Protein AF-A0A813IH37-F1 (afdb_monomer)

Structure (mmCIF, N/CA/C/O backbone):
data_AF-A0A813IH37-F1
#
_entry.id   AF-A0A813IH37-F1
#
loop_
_atom_site.group_PDB
_atom_site.id
_atom_site.type_symbol
_atom_site.label_atom_id
_atom_site.label_alt_id
_atom_site.label_comp_id
_atom_site.label_asym_id
_atom_site.label_entity_id
_atom_site.label_seq_id
_atom_site.pdbx_PDB_ins_code
_atom_site.Cartn_x
_atom_site.Cartn_y
_atom_site.Cartn_z
_atom_site.occupancy
_atom_site.B_iso_or_equiv
_atom_site.auth_seq_id
_atom_site.auth_comp_id
_atom_site.auth_asym_id
_atom_site.auth_atom_id
_atom_site.pdbx_PDB_model_num
ATOM 1 N N . ALA A 1 1 ? 16.514 10.015 -27.293 1.00 58.16 1 ALA A N 1
ATOM 2 C CA . ALA A 1 1 ? 16.397 11.088 -26.278 1.00 58.16 1 ALA A CA 1
ATOM 3 C C . ALA A 1 1 ? 15.016 11.280 -25.598 1.00 58.16 1 ALA A C 1
ATOM 5 O O . ALA A 1 1 ? 14.935 12.176 -24.765 1.00 58.16 1 ALA A O 1
ATOM 6 N N . PRO A 1 2 ? 13.935 10.498 -25.836 1.00 64.62 2 PRO A N 1
ATOM 7 C CA . PRO A 1 2 ? 12.724 10.608 -25.005 1.00 64.62 2 PRO A CA 1
ATOM 8 C C . PRO A 1 2 ? 12.870 9.936 -23.622 1.00 64.62 2 PRO A C 1
ATOM 10 O O . PRO A 1 2 ? 12.251 10.378 -22.658 1.00 64.62 2 PRO A O 1
ATOM 13 N N . ALA A 1 3 ? 13.730 8.918 -23.490 1.00 65.25 3 ALA A N 1
ATOM 14 C CA . ALA A 1 3 ? 13.964 8.210 -22.226 1.00 65.25 3 ALA A CA 1
ATOM 15 C C . ALA A 1 3 ? 14.687 9.073 -21.172 1.00 65.25 3 ALA A C 1
ATOM 17 O O . ALA A 1 3 ? 14.362 9.029 -19.984 1.00 65.25 3 ALA A O 1
ATOM 18 N N . THR A 1 4 ? 15.631 9.911 -21.607 1.00 72.62 4 THR A N 1
ATOM 19 C CA . THR A 1 4 ? 16.362 10.845 -20.737 1.00 72.62 4 THR A CA 1
ATOM 20 C C . THR A 1 4 ? 15.421 11.881 -20.124 1.00 72.62 4 THR A C 1
ATOM 22 O O . THR A 1 4 ? 15.438 12.090 -18.917 1.00 72.62 4 THR A O 1
ATOM 25 N N . PHE A 1 5 ? 14.513 12.437 -20.929 1.00 74.50 5 PHE A N 1
ATOM 26 C CA . PHE A 1 5 ? 13.505 13.393 -20.470 1.00 74.50 5 PHE A CA 1
ATOM 27 C C . PHE A 1 5 ? 12.556 12.797 -19.415 1.00 74.50 5 PHE A C 1
ATOM 29 O O . PHE A 1 5 ? 12.272 13.435 -18.403 1.00 74.50 5 PHE A O 1
ATOM 36 N N . MET A 1 6 ? 12.112 11.547 -19.603 1.00 71.06 6 MET A N 1
ATOM 37 C CA . MET A 1 6 ? 11.301 10.841 -18.600 1.00 71.06 6 MET A CA 1
ATOM 38 C C . MET A 1 6 ? 12.065 10.623 -17.290 1.00 71.06 6 MET A C 1
ATOM 40 O O . MET A 1 6 ? 11.506 10.805 -16.209 1.00 71.06 6 MET A O 1
ATOM 44 N N . SER A 1 7 ? 13.352 10.285 -17.386 1.00 74.00 7 SER A N 1
ATOM 45 C CA . SER A 1 7 ? 14.228 10.101 -16.224 1.00 74.00 7 SER A CA 1
ATOM 46 C C . SER A 1 7 ? 14.404 11.404 -15.437 1.00 74.00 7 SER A C 1
ATOM 48 O O . SER A 1 7 ? 14.333 11.403 -14.210 1.00 74.00 7 SER A O 1
ATOM 50 N N . GLU A 1 8 ? 14.585 12.525 -16.136 1.00 80.69 8 GLU A N 1
ATOM 51 C CA . GLU A 1 8 ? 14.753 13.852 -15.535 1.00 80.69 8 GLU A CA 1
ATOM 52 C C . GLU A 1 8 ? 13.477 14.356 -14.853 1.00 80.69 8 GLU A C 1
ATOM 54 O O . GLU A 1 8 ? 13.544 14.831 -13.719 1.00 80.69 8 GLU A O 1
ATOM 59 N N . ILE A 1 9 ? 12.306 14.195 -15.484 1.00 82.19 9 ILE A N 1
ATOM 60 C CA . ILE A 1 9 ? 11.012 14.506 -14.849 1.00 82.19 9 ILE A CA 1
ATOM 61 C C . ILE A 1 9 ? 10.845 13.695 -13.567 1.00 82.19 9 ILE A C 1
ATOM 63 O O . ILE A 1 9 ? 10.407 14.223 -12.545 1.00 82.19 9 ILE A O 1
ATOM 67 N N . PHE A 1 10 ? 11.205 12.416 -13.611 1.00 76.00 10 PHE A N 1
ATOM 68 C CA . PHE A 1 10 ? 11.070 11.533 -12.469 1.00 76.00 10 PHE A CA 1
ATOM 69 C C . PHE A 1 10 ? 11.968 11.962 -11.301 1.00 76.00 10 PHE A C 1
ATOM 71 O O . PHE A 1 10 ? 11.495 12.099 -10.172 1.00 76.00 10 PHE A O 1
ATOM 78 N N . LEU A 1 11 ? 13.242 12.248 -11.585 1.00 80.31 11 LEU A N 1
ATOM 79 C CA . LEU A 1 11 ? 14.191 12.814 -10.624 1.00 80.31 11 LEU A CA 1
ATOM 80 C C . LEU A 1 11 ? 13.692 14.136 -10.038 1.00 80.31 11 LEU A C 1
ATOM 82 O O . LEU A 1 11 ? 13.828 14.356 -8.837 1.00 80.31 11 LEU A O 1
ATOM 86 N N . LEU A 1 12 ? 13.076 14.992 -10.853 1.00 82.19 12 LEU A N 1
ATOM 87 C CA . LEU A 1 12 ? 12.530 16.268 -10.403 1.00 82.19 12 LEU A CA 1
ATOM 88 C C . LEU A 1 12 ? 11.316 16.079 -9.482 1.00 82.19 12 LEU A C 1
ATOM 90 O O . LEU A 1 12 ? 11.249 16.706 -8.427 1.00 82.19 12 LEU A O 1
ATOM 94 N N . ILE A 1 13 ? 10.389 15.180 -9.826 1.00 80.56 13 ILE A N 1
ATOM 95 C CA . ILE A 1 13 ? 9.223 14.862 -8.986 1.00 80.56 13 ILE A CA 1
ATOM 96 C C . ILE A 1 13 ? 9.667 14.242 -7.656 1.00 80.56 13 ILE A C 1
ATOM 98 O O . ILE A 1 13 ? 9.219 14.688 -6.600 1.00 80.56 13 ILE A O 1
ATOM 102 N N . PHE A 1 14 ? 10.565 13.254 -7.680 1.00 76.12 14 PHE A N 1
ATOM 103 C CA . PHE A 1 14 ? 11.059 12.614 -6.456 1.00 76.12 14 PHE A CA 1
ATOM 104 C C . PHE A 1 14 ? 11.929 13.553 -5.624 1.00 76.12 14 PHE A C 1
ATOM 106 O O . PHE A 1 14 ? 11.802 13.565 -4.405 1.00 76.12 14 PHE A O 1
ATOM 113 N N . GLY A 1 15 ? 12.735 14.403 -6.260 1.00 77.25 15 GLY A N 1
ATOM 114 C CA . GLY A 1 15 ? 13.468 15.469 -5.582 1.00 77.25 15 GLY A CA 1
ATOM 115 C C . GLY A 1 15 ? 12.532 16.447 -4.870 1.00 77.25 15 GLY A C 1
ATOM 116 O O . GLY A 1 15 ? 12.756 16.767 -3.705 1.00 77.25 15 GLY A O 1
ATOM 117 N N . MET A 1 16 ? 11.434 16.860 -5.516 1.00 78.00 16 MET A N 1
ATOM 118 C CA . MET A 1 16 ? 10.418 17.698 -4.870 1.00 78.00 16 MET A CA 1
ATOM 119 C C . MET A 1 16 ? 9.706 16.980 -3.719 1.00 78.00 16 MET A C 1
ATOM 121 O O . MET A 1 16 ? 9.483 17.593 -2.677 1.00 78.00 16 MET A O 1
ATOM 125 N N . LEU A 1 17 ? 9.380 15.693 -3.865 1.00 76.25 17 LEU A N 1
ATOM 126 C CA . LEU A 1 17 ? 8.788 14.903 -2.780 1.00 76.25 17 LEU A CA 1
ATOM 127 C 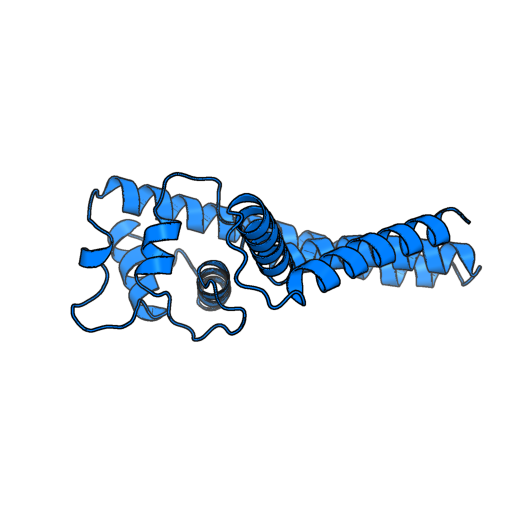C . LEU A 1 17 ? 9.727 14.806 -1.570 1.00 76.25 17 LEU A C 1
ATOM 129 O O . LEU A 1 17 ? 9.270 15.009 -0.448 1.00 76.25 17 LEU A O 1
ATOM 133 N N . MET A 1 18 ? 11.023 14.560 -1.788 1.00 76.56 18 MET A N 1
ATOM 134 C CA . MET A 1 18 ? 12.023 14.508 -0.713 1.00 76.56 18 MET A CA 1
ATOM 135 C C . MET A 1 18 ? 12.149 15.858 -0.003 1.00 76.56 18 MET A C 1
ATOM 137 O O . MET A 1 18 ? 12.149 15.896 1.219 1.00 76.56 18 MET A O 1
ATOM 141 N N . ILE A 1 19 ? 12.132 16.973 -0.744 1.00 77.38 19 ILE A N 1
ATOM 142 C CA . ILE A 1 19 ? 12.105 18.317 -0.148 1.00 77.38 19 ILE A CA 1
ATOM 143 C C . ILE A 1 19 ? 10.877 18.491 0.760 1.00 77.38 19 ILE A C 1
ATOM 145 O O . ILE A 1 19 ? 11.016 18.955 1.888 1.00 77.38 19 ILE A O 1
ATOM 149 N N . VAL A 1 20 ? 9.680 18.107 0.299 1.00 74.56 20 VAL A N 1
ATOM 150 C CA . VAL A 1 20 ? 8.437 18.228 1.088 1.00 74.56 20 VAL A CA 1
ATOM 151 C C . VAL A 1 20 ? 8.480 17.379 2.362 1.00 74.56 20 VAL A C 1
ATOM 153 O O . VAL A 1 20 ? 7.953 17.807 3.388 1.00 74.56 20 VAL A O 1
ATOM 156 N N . LEU A 1 21 ? 9.099 16.199 2.312 1.00 68.88 21 LEU A N 1
ATOM 157 C CA . LEU A 1 21 ? 9.274 15.339 3.482 1.00 68.88 21 LEU A CA 1
ATOM 158 C C . LEU A 1 21 ? 10.317 15.861 4.468 1.00 68.88 21 LEU A C 1
ATOM 160 O O . LEU A 1 21 ? 10.099 15.778 5.674 1.00 68.88 21 LEU A O 1
ATOM 164 N N . ASP A 1 22 ? 11.433 16.372 3.954 1.00 70.31 22 ASP A N 1
ATOM 165 C CA . ASP A 1 22 ? 12.563 16.816 4.766 1.00 70.31 22 ASP A CA 1
ATOM 166 C C . ASP A 1 22 ? 12.307 18.172 5.434 1.00 70.31 22 ASP A C 1
ATOM 168 O O . ASP A 1 22 ? 13.064 18.548 6.327 1.00 70.31 22 ASP A O 1
ATOM 172 N N . PHE A 1 23 ? 11.248 18.906 5.058 1.00 66.38 23 PHE A N 1
ATOM 173 C CA . PHE A 1 23 ? 10.855 20.157 5.714 1.00 66.38 23 PHE A CA 1
ATOM 174 C C . PHE A 1 23 ? 10.423 19.912 7.176 1.00 66.38 23 PHE A C 1
ATOM 176 O O . PHE A 1 23 ? 9.295 19.473 7.434 1.00 66.38 23 PHE A O 1
ATOM 183 N N . PRO A 1 24 ? 11.257 20.265 8.175 1.00 54.03 24 PRO A N 1
ATOM 184 C CA . PRO A 1 24 ? 10.974 19.999 9.572 1.00 54.03 24 PRO A CA 1
ATOM 185 C C . PRO A 1 24 ? 10.347 21.254 10.175 1.00 54.03 24 PRO A C 1
ATOM 187 O O . PRO A 1 24 ? 11.013 21.994 10.895 1.00 54.03 24 PRO A O 1
ATOM 190 N N . ILE A 1 25 ? 9.099 21.585 9.822 1.00 52.50 25 ILE A N 1
ATOM 191 C CA . ILE A 1 25 ? 8.490 22.817 10.341 1.00 52.50 25 ILE A CA 1
ATOM 192 C C . ILE A 1 25 ? 7.033 22.598 10.777 1.00 52.50 25 ILE A C 1
ATOM 194 O O . ILE A 1 25 ? 6.176 22.293 9.942 1.00 52.50 25 ILE A O 1
ATOM 198 N N . PRO A 1 26 ? 6.707 22.789 12.073 1.00 54.91 26 PRO A N 1
ATOM 199 C CA . PRO A 1 26 ? 5.332 22.963 12.521 1.00 54.91 26 PRO A CA 1
ATOM 200 C C . PRO A 1 26 ? 4.828 24.309 11.990 1.00 54.91 26 PRO A C 1
ATOM 202 O O . PRO A 1 26 ? 5.019 25.364 12.593 1.00 54.91 26 PRO A O 1
ATOM 205 N N . HIS A 1 27 ? 4.252 24.288 10.792 1.00 52.91 27 HIS A N 1
ATOM 206 C CA . HIS A 1 27 ? 3.713 25.483 10.165 1.00 52.91 27 HIS A CA 1
ATOM 207 C C . HIS A 1 27 ? 2.295 25.777 10.679 1.00 52.91 27 HIS A C 1
ATOM 209 O O . HIS A 1 27 ? 1.458 24.876 10.696 1.00 52.91 27 HIS A O 1
ATOM 215 N N . PRO A 1 28 ? 1.970 27.040 11.011 1.00 60.94 28 PRO A N 1
ATOM 216 C CA . PRO A 1 28 ? 0.611 27.441 11.385 1.00 60.94 28 PRO A CA 1
ATOM 217 C C . PRO A 1 28 ? -0.389 27.373 10.213 1.00 60.94 28 PRO A C 1
ATOM 219 O O . PRO A 1 28 ? -1.597 27.430 10.425 1.00 60.94 28 PRO A O 1
ATOM 222 N N . ASN A 1 29 ? 0.091 27.231 8.970 1.00 65.94 29 ASN A N 1
ATOM 223 C CA . ASN A 1 29 ? -0.755 27.123 7.784 1.00 65.94 29 ASN A CA 1
ATOM 224 C C . ASN A 1 29 ? -1.265 25.690 7.581 1.00 65.94 29 ASN A C 1
ATOM 226 O O . ASN A 1 29 ? -0.531 24.818 7.112 1.00 65.94 29 ASN A O 1
ATOM 230 N N . MET A 1 30 ? -2.560 25.484 7.843 1.00 64.81 30 MET A N 1
ATOM 231 C CA . MET A 1 30 ? -3.253 24.197 7.674 1.00 64.81 30 MET A CA 1
ATOM 232 C C . MET A 1 30 ? -3.112 23.606 6.260 1.00 64.81 30 MET A C 1
ATOM 234 O O . MET A 1 30 ? -3.087 22.389 6.100 1.00 64.81 30 MET A O 1
ATOM 238 N N . THR A 1 31 ? -2.960 24.444 5.230 1.00 67.88 31 THR A N 1
ATOM 239 C CA . THR A 1 31 ? -2.796 24.002 3.836 1.00 67.88 31 THR A CA 1
ATOM 240 C C . THR A 1 31 ? -1.465 23.288 3.592 1.00 67.88 31 THR A C 1
ATOM 242 O O . THR A 1 31 ? -1.428 22.297 2.869 1.00 67.88 31 THR A O 1
ATOM 245 N N . LEU A 1 32 ? -0.371 23.749 4.212 1.00 67.38 32 LEU A N 1
ATOM 246 C CA . LEU A 1 32 ? 0.945 23.108 4.084 1.00 67.38 32 LEU A CA 1
ATOM 247 C C . LEU A 1 32 ? 0.988 21.769 4.823 1.00 67.38 32 LEU A C 1
ATOM 249 O O . LEU A 1 32 ? 1.556 20.805 4.315 1.00 67.38 32 LEU A O 1
ATOM 253 N N . VAL A 1 33 ? 0.333 21.700 5.985 1.00 68.25 33 VAL A N 1
ATOM 254 C CA . VAL A 1 33 ? 0.164 20.450 6.738 1.00 68.25 33 VAL A CA 1
ATOM 255 C C . VAL A 1 33 ? -0.630 19.440 5.912 1.00 68.25 33 VAL A C 1
ATOM 257 O O . VAL A 1 33 ? -0.190 18.306 5.758 1.00 68.25 33 VAL A O 1
ATOM 260 N N . ALA A 1 34 ? -1.729 19.869 5.282 1.00 69.56 34 ALA A N 1
ATOM 261 C CA . ALA A 1 34 ? -2.514 19.005 4.409 1.00 69.56 34 ALA A CA 1
ATOM 262 C C . ALA A 1 34 ? -1.685 18.459 3.235 1.00 69.56 34 ALA A C 1
ATOM 264 O O . ALA A 1 34 ? -1.722 17.258 2.984 1.00 69.56 34 ALA A O 1
ATOM 265 N N . VAL A 1 35 ? -0.908 19.296 2.537 1.00 72.81 35 VAL A N 1
ATOM 266 C CA . VAL A 1 35 ? -0.053 18.845 1.420 1.00 72.81 35 VAL A CA 1
ATOM 267 C C . VAL A 1 35 ? 0.999 17.841 1.893 1.00 72.81 35 VAL A C 1
ATOM 269 O O . VAL A 1 35 ? 1.143 16.782 1.284 1.00 72.81 35 VAL A O 1
ATOM 272 N N . ARG A 1 36 ? 1.682 18.121 3.009 1.00 71.75 36 ARG A N 1
ATOM 273 C CA . ARG A 1 36 ? 2.658 17.199 3.603 1.00 71.75 36 ARG A CA 1
ATOM 274 C C . ARG A 1 36 ? 2.018 15.858 3.954 1.00 71.75 36 ARG A C 1
ATOM 276 O O . ARG A 1 36 ? 2.578 14.817 3.629 1.00 71.75 36 ARG A O 1
ATOM 283 N N . ASP A 1 37 ? 0.837 15.869 4.565 1.00 69.88 37 ASP A N 1
ATOM 284 C CA . ASP A 1 37 ? 0.134 14.644 4.948 1.00 69.88 37 ASP A CA 1
ATOM 285 C C . ASP A 1 37 ? -0.312 13.837 3.716 1.00 69.88 37 ASP A C 1
ATOM 287 O O . ASP A 1 37 ? -0.275 12.607 3.739 1.00 69.88 37 ASP A O 1
ATOM 291 N N . HIS A 1 38 ? -0.674 14.497 2.609 1.00 74.12 38 HIS A N 1
ATOM 292 C CA . HIS A 1 38 ? -0.946 13.814 1.339 1.00 74.12 38 HIS A CA 1
ATOM 293 C C . HIS A 1 38 ? 0.324 13.193 0.749 1.00 74.12 38 HIS A C 1
ATOM 295 O O . HIS A 1 38 ? 0.283 12.041 0.322 1.00 74.12 38 HIS A O 1
ATOM 301 N N . CYS A 1 39 ? 1.455 13.905 0.768 1.00 70.38 39 CYS A N 1
ATOM 302 C CA . CYS A 1 39 ? 2.746 13.362 0.340 1.00 70.38 39 CYS A CA 1
ATOM 303 C C . CYS A 1 39 ? 3.174 12.174 1.209 1.00 70.38 39 CYS A C 1
ATOM 305 O O . CYS A 1 39 ? 3.595 11.151 0.676 1.00 70.38 39 CYS A O 1
ATOM 307 N N . TYR A 1 40 ? 3.004 12.265 2.528 1.00 72.62 40 TYR A N 1
ATOM 308 C CA . TYR A 1 40 ? 3.320 11.186 3.459 1.00 72.62 40 TYR A CA 1
ATOM 309 C C . TYR A 1 40 ? 2.447 9.950 3.212 1.00 72.62 40 TYR A C 1
ATOM 311 O O . TYR A 1 40 ? 2.966 8.844 3.098 1.00 72.62 40 TYR A O 1
ATOM 319 N N . LYS A 1 41 ? 1.132 10.132 3.021 1.00 69.50 41 LYS A N 1
ATOM 320 C CA . LYS A 1 41 ? 0.208 9.048 2.642 1.00 69.50 41 LYS A CA 1
ATOM 321 C C . LYS A 1 41 ? 0.553 8.443 1.283 1.00 69.50 41 LYS A C 1
ATOM 323 O O . LYS A 1 41 ? 0.502 7.226 1.132 1.00 69.50 41 LYS A O 1
ATOM 328 N N . PHE A 1 42 ? 0.924 9.270 0.307 1.00 71.44 42 PHE A N 1
ATOM 329 C CA . PHE A 1 42 ? 1.368 8.811 -1.006 1.00 71.44 42 PHE A CA 1
ATOM 330 C C . PHE A 1 42 ? 2.654 7.983 -0.909 1.00 71.44 42 PHE A C 1
ATOM 332 O O . PHE A 1 42 ? 2.763 6.940 -1.543 1.00 71.44 42 PHE A O 1
ATOM 339 N N . LEU A 1 43 ? 3.608 8.391 -0.077 1.00 67.38 43 LEU A N 1
ATOM 340 C CA . LEU A 1 43 ? 4.861 7.664 0.112 1.00 67.38 43 LEU A CA 1
ATOM 341 C C . LEU A 1 43 ? 4.691 6.384 0.925 1.00 67.38 43 LEU A C 1
ATOM 343 O O . LEU A 1 43 ? 5.268 5.366 0.558 1.00 67.38 43 LEU A O 1
ATOM 347 N N . LEU A 1 44 ? 3.849 6.397 1.957 1.00 69.06 44 LEU A N 1
ATOM 348 C CA . LEU A 1 44 ? 3.396 5.178 2.633 1.00 69.06 44 LEU A CA 1
ATOM 349 C C . LEU A 1 44 ? 2.741 4.216 1.640 1.00 69.06 44 LEU A C 1
ATOM 351 O O . LEU A 1 44 ? 2.998 3.019 1.663 1.00 69.06 44 LEU A O 1
ATOM 355 N N . PHE A 1 45 ? 1.925 4.731 0.724 1.00 70.38 45 PHE A N 1
ATOM 356 C CA . PHE A 1 45 ? 1.348 3.920 -0.338 1.00 70.38 45 PHE A CA 1
ATOM 357 C C . PHE A 1 45 ? 2.407 3.377 -1.314 1.00 70.38 45 PHE A C 1
ATOM 359 O O . PHE A 1 45 ? 2.336 2.212 -1.694 1.00 70.38 45 PHE A O 1
ATOM 366 N N . MET A 1 46 ? 3.424 4.166 -1.667 1.00 64.31 46 MET A N 1
ATOM 367 C CA . MET A 1 46 ? 4.547 3.718 -2.502 1.00 64.31 46 MET A CA 1
ATOM 368 C C . MET A 1 46 ? 5.394 2.623 -1.833 1.00 64.31 46 MET A C 1
ATOM 370 O O . MET A 1 46 ? 5.922 1.757 -2.529 1.00 64.31 46 MET A O 1
ATOM 374 N N . THR A 1 47 ? 5.536 2.634 -0.504 1.00 62.94 47 THR A N 1
ATOM 375 C CA . THR A 1 47 ? 6.316 1.624 0.237 1.00 62.94 47 THR A CA 1
ATOM 376 C C . THR A 1 47 ? 5.529 0.345 0.545 1.00 62.94 47 THR A C 1
ATOM 378 O O . THR A 1 47 ? 6.145 -0.702 0.801 1.00 62.94 47 THR A O 1
ATOM 381 N N . ARG A 1 48 ? 4.194 0.414 0.471 1.00 74.12 48 ARG A N 1
ATOM 382 C CA . ARG A 1 48 ? 3.249 -0.710 0.581 1.00 74.12 48 ARG A CA 1
ATOM 383 C C . ARG A 1 48 ? 3.319 -1.664 -0.614 1.00 74.12 48 ARG A C 1
ATOM 385 O O . ARG A 1 48 ? 3.971 -1.389 -1.623 1.00 74.12 48 ARG A O 1
ATOM 392 N N . PHE A 1 49 ? 2.700 -2.834 -0.477 1.00 73.19 49 PHE A N 1
ATOM 393 C CA . PHE A 1 49 ? 2.904 -3.970 -1.375 1.00 73.19 49 PHE A CA 1
ATOM 394 C C . PHE A 1 49 ? 2.475 -3.646 -2.815 1.00 73.19 49 PHE A C 1
ATOM 396 O O . PHE A 1 49 ? 3.257 -3.849 -3.748 1.00 73.19 49 PHE A O 1
ATOM 403 N N . MET A 1 50 ? 1.308 -3.021 -3.004 1.00 76.69 50 MET A N 1
ATOM 404 C CA . MET A 1 50 ? 0.871 -2.554 -4.326 1.00 76.69 50 MET A CA 1
ATOM 405 C C . MET A 1 50 ? 1.740 -1.415 -4.891 1.00 76.69 50 MET A C 1
ATOM 407 O O . MET A 1 50 ? 1.975 -1.357 -6.100 1.00 76.69 50 MET A O 1
ATOM 411 N N . GLY A 1 51 ? 2.289 -0.554 -4.025 1.00 75.88 51 GLY A N 1
ATOM 412 C CA . GLY A 1 51 ? 3.264 0.480 -4.391 1.00 75.88 51 GLY A CA 1
ATOM 413 C C . GLY A 1 51 ? 4.533 -0.101 -5.012 1.00 75.88 51 GLY A C 1
ATOM 414 O O . GLY A 1 51 ? 4.953 0.320 -6.092 1.00 75.88 51 GLY A O 1
ATOM 415 N N . ARG A 1 52 ? 5.082 -1.155 -4.396 1.00 80.44 52 ARG A N 1
ATOM 416 C CA . ARG A 1 52 ? 6.229 -1.908 -4.934 1.00 80.44 52 ARG A CA 1
ATOM 417 C C . ARG A 1 52 ? 5.916 -2.538 -6.292 1.00 80.44 52 ARG A C 1
ATOM 419 O O . ARG A 1 52 ? 6.761 -2.500 -7.181 1.00 80.44 52 ARG A O 1
ATOM 426 N N . GLY A 1 53 ? 4.701 -3.059 -6.476 1.00 82.06 53 GLY A N 1
ATOM 427 C CA . GLY A 1 53 ? 4.238 -3.594 -7.761 1.00 82.06 53 GLY A CA 1
ATOM 428 C C . GLY A 1 53 ? 4.266 -2.553 -8.884 1.00 82.06 53 GLY A C 1
ATOM 429 O O . GLY A 1 53 ? 4.852 -2.798 -9.941 1.00 82.06 53 GLY A O 1
ATOM 430 N N . MET A 1 54 ? 3.715 -1.357 -8.639 1.00 83.94 54 MET A N 1
ATOM 431 C CA . MET A 1 54 ? 3.806 -0.243 -9.598 1.00 83.94 54 MET A CA 1
ATOM 432 C C . MET A 1 54 ? 5.253 0.175 -9.849 1.00 83.94 54 MET A C 1
ATOM 434 O O . MET A 1 54 ? 5.616 0.494 -10.981 1.00 83.94 54 MET A O 1
ATOM 438 N N . TRP A 1 55 ? 6.089 0.129 -8.811 1.00 84.81 55 TRP A N 1
ATOM 439 C CA . TRP A 1 55 ? 7.502 0.458 -8.918 1.00 84.81 55 TRP A CA 1
ATOM 440 C C . TRP A 1 55 ? 8.260 -0.502 -9.837 1.00 84.81 55 TRP A C 1
ATOM 442 O O . TRP A 1 55 ? 9.051 -0.058 -10.667 1.00 84.81 55 TRP A O 1
ATOM 452 N N . TYR A 1 56 ? 7.966 -1.803 -9.774 1.00 86.38 56 TYR A N 1
ATOM 453 C CA . TYR A 1 56 ? 8.543 -2.781 -10.696 1.00 86.38 56 TYR A CA 1
ATOM 454 C C . TYR A 1 56 ? 8.094 -2.572 -12.141 1.00 86.38 56 TYR A C 1
ATOM 456 O O . TYR A 1 56 ? 8.926 -2.670 -13.042 1.00 86.38 56 TYR A O 1
ATOM 464 N N . LEU A 1 57 ? 6.824 -2.227 -12.379 1.00 86.69 57 LEU A N 1
ATOM 465 C CA . LEU A 1 57 ? 6.350 -1.911 -13.731 1.00 86.69 57 LEU A CA 1
ATOM 466 C C . LEU A 1 57 ? 7.028 -0.660 -14.291 1.00 86.69 57 LEU A C 1
ATOM 468 O O . LEU A 1 57 ? 7.472 -0.654 -15.438 1.00 86.69 57 LEU A O 1
ATOM 472 N N . PHE A 1 58 ? 7.160 0.380 -13.470 1.00 85.38 58 PHE A N 1
ATOM 473 C CA . PHE A 1 58 ? 7.892 1.579 -13.854 1.00 85.38 58 PHE A CA 1
ATOM 474 C C . PHE A 1 58 ? 9.356 1.253 -14.174 1.00 85.38 58 PHE A C 1
ATOM 476 O O . PHE A 1 58 ? 9.847 1.588 -15.254 1.00 85.38 58 PHE A O 1
ATOM 483 N N . LEU A 1 59 ? 10.034 0.512 -13.293 1.00 86.31 59 LEU A N 1
ATOM 484 C CA . LEU A 1 59 ? 11.408 0.069 -13.510 1.00 86.31 59 LEU A CA 1
ATOM 485 C C . LEU A 1 59 ? 11.539 -0.754 -14.799 1.00 86.31 59 LEU A C 1
ATOM 487 O O . LEU A 1 59 ? 12.494 -0.556 -15.541 1.00 86.31 59 LEU A O 1
ATOM 491 N N . ALA A 1 60 ? 10.566 -1.613 -15.113 1.00 87.94 60 ALA A N 1
ATOM 492 C CA . ALA A 1 60 ? 10.554 -2.383 -16.352 1.00 87.94 60 ALA A CA 1
ATOM 493 C C . ALA A 1 60 ? 10.572 -1.478 -17.591 1.00 87.94 60 ALA A C 1
ATOM 495 O O . ALA A 1 60 ? 11.360 -1.709 -18.509 1.00 87.94 60 ALA A O 1
ATOM 496 N N . THR A 1 61 ? 9.750 -0.420 -17.600 1.00 85.94 61 THR A N 1
ATOM 497 C CA . THR A 1 61 ? 9.707 0.544 -18.714 1.00 85.94 61 THR A CA 1
ATOM 498 C C . THR A 1 61 ? 11.004 1.342 -18.846 1.00 85.94 61 THR A C 1
ATOM 500 O O . THR A 1 61 ? 11.469 1.580 -19.963 1.00 85.94 61 THR A O 1
ATOM 503 N N . MET A 1 62 ? 11.631 1.695 -17.723 1.00 84.38 62 MET A N 1
ATOM 504 C CA . MET A 1 62 ? 12.908 2.411 -17.694 1.00 84.38 62 MET A CA 1
ATOM 505 C C . MET A 1 62 ? 14.060 1.531 -18.181 1.00 84.38 62 MET A C 1
ATOM 507 O O . MET A 1 62 ? 14.840 1.957 -19.029 1.00 84.38 62 MET A O 1
ATOM 511 N N . VAL A 1 63 ? 14.135 0.288 -17.699 1.00 85.00 63 VAL A N 1
ATOM 512 C CA . VAL A 1 63 ? 15.139 -0.703 -18.111 1.00 85.00 63 VAL A CA 1
ATOM 513 C C . VAL A 1 63 ? 15.011 -1.000 -19.602 1.00 85.00 63 VAL A C 1
ATOM 515 O O . VAL A 1 63 ? 16.011 -0.977 -20.315 1.00 85.00 63 VAL A O 1
ATOM 518 N N . PHE A 1 64 ? 13.785 -1.204 -20.091 1.00 84.69 64 PHE A N 1
ATOM 519 C CA . PHE A 1 64 ? 13.529 -1.400 -21.516 1.00 84.69 64 PHE A CA 1
ATOM 520 C C . PHE A 1 64 ? 13.995 -0.197 -22.348 1.00 84.69 64 PHE A C 1
ATOM 522 O O . PHE A 1 64 ? 14.716 -0.370 -23.328 1.00 84.69 64 PHE A O 1
ATOM 529 N N . SER A 1 65 ? 13.645 1.020 -21.923 1.00 82.81 65 SER A N 1
ATOM 530 C CA . SER A 1 65 ? 14.020 2.253 -22.628 1.00 82.81 65 SER A CA 1
ATOM 531 C C . SER A 1 65 ? 15.537 2.479 -22.643 1.00 82.81 65 SER A C 1
ATOM 533 O O . SER A 1 65 ? 16.096 2.846 -23.673 1.00 82.81 65 SER A O 1
ATOM 535 N N . ALA A 1 66 ? 16.222 2.218 -21.527 1.00 82.50 66 ALA A N 1
ATOM 536 C CA . ALA A 1 66 ? 17.672 2.369 -21.419 1.00 82.50 66 ALA A CA 1
ATOM 537 C C . ALA A 1 66 ? 18.438 1.338 -22.267 1.00 82.50 66 ALA A C 1
ATOM 539 O O . ALA A 1 66 ? 19.436 1.677 -22.905 1.00 82.50 66 ALA A O 1
ATOM 540 N N . LEU A 1 67 ? 17.968 0.086 -22.301 1.00 82.38 67 LEU A N 1
ATOM 541 C CA . LEU A 1 67 ? 18.558 -0.978 -23.124 1.00 82.38 67 LEU A CA 1
ATOM 542 C C . LEU A 1 67 ? 18.329 -0.733 -24.620 1.00 82.38 67 LEU A C 1
ATOM 544 O O . LEU A 1 67 ? 19.222 -0.993 -25.424 1.00 82.38 67 LEU A O 1
ATOM 548 N N . TRP A 1 68 ? 17.176 -0.166 -24.983 1.00 80.12 68 TRP A N 1
ATOM 549 C CA . TRP A 1 68 ? 16.885 0.242 -26.356 1.00 80.12 68 TRP A CA 1
ATOM 550 C C . TRP A 1 68 ? 17.834 1.344 -26.848 1.00 80.12 68 TRP A C 1
ATOM 552 O O . TRP A 1 68 ? 18.371 1.252 -27.951 1.00 80.12 68 TRP A O 1
ATOM 562 N N . ASP A 1 69 ? 18.095 2.358 -26.017 1.00 79.50 69 ASP A N 1
ATOM 563 C CA . ASP A 1 69 ? 18.983 3.475 -26.371 1.00 79.50 69 ASP A CA 1
ATOM 564 C C . ASP A 1 69 ?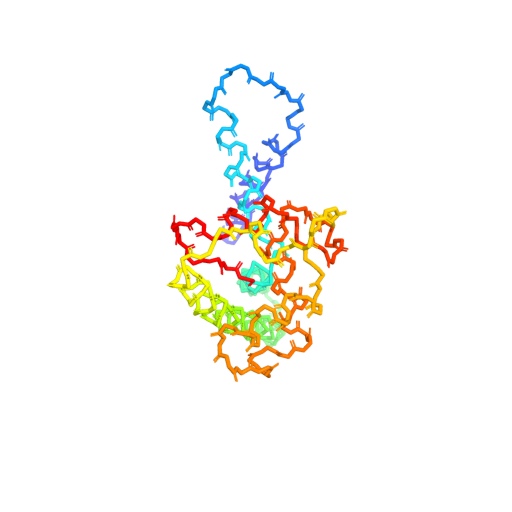 20.475 3.067 -26.424 1.00 79.50 69 ASP A C 1
ATOM 566 O O . ASP A 1 69 ? 21.256 3.693 -27.141 1.00 79.50 69 ASP A O 1
ATOM 570 N N . THR A 1 70 ? 20.891 2.011 -25.710 1.00 78.56 70 THR A N 1
ATOM 571 C CA . THR A 1 70 ? 22.301 1.562 -25.635 1.00 78.56 70 THR A CA 1
ATOM 572 C C . THR A 1 70 ? 22.715 0.547 -26.706 1.00 78.56 70 THR A C 1
ATOM 574 O O . THR A 1 70 ? 23.885 0.168 -26.747 1.00 78.56 70 THR A O 1
ATOM 577 N N . ASN A 1 71 ? 21.808 0.144 -27.607 1.00 71.50 71 ASN A N 1
ATOM 578 C CA . ASN A 1 71 ? 22.082 -0.808 -28.700 1.00 71.50 71 ASN A CA 1
ATOM 579 C C . ASN A 1 71 ? 22.651 -2.163 -28.215 1.00 71.50 71 ASN A C 1
ATOM 581 O O . ASN A 1 71 ? 23.381 -2.846 -28.932 1.00 71.50 71 ASN A O 1
ATOM 585 N N . ILE A 1 72 ? 22.341 -2.540 -26.971 1.00 72.44 72 ILE A N 1
ATOM 586 C CA . ILE A 1 72 ? 22.631 -3.869 -26.423 1.00 72.44 72 ILE A CA 1
ATOM 587 C C . ILE A 1 72 ? 21.671 -4.876 -27.068 1.00 72.44 72 ILE A C 1
ATOM 589 O O . ILE A 1 72 ? 20.541 -4.520 -27.410 1.00 72.44 72 ILE A O 1
ATOM 593 N N . ASP A 1 73 ? 22.108 -6.133 -27.218 1.00 79.88 73 ASP A N 1
ATOM 594 C CA . ASP A 1 73 ? 21.289 -7.221 -27.761 1.00 79.88 73 ASP A CA 1
ATOM 595 C C . ASP A 1 73 ? 19.863 -7.195 -27.190 1.00 79.88 73 ASP A C 1
ATOM 597 O O . ASP A 1 73 ? 19.639 -7.350 -25.983 1.00 79.88 73 ASP A O 1
ATOM 601 N N . TRP A 1 74 ? 18.890 -7.035 -28.092 1.00 80.94 74 TRP A N 1
ATOM 602 C CA . TRP A 1 74 ? 17.458 -6.896 -27.796 1.00 80.94 74 TRP A CA 1
ATOM 603 C C . TRP A 1 74 ? 16.920 -7.995 -26.866 1.00 80.94 74 TRP A C 1
ATOM 605 O O . TRP A 1 74 ? 15.979 -7.770 -26.103 1.00 80.94 74 TRP A O 1
ATOM 615 N N . PHE A 1 75 ? 17.545 -9.174 -26.908 1.00 84.94 75 PHE A N 1
ATOM 616 C CA . PHE A 1 75 ? 17.226 -10.324 -26.074 1.00 84.94 75 PHE A CA 1
ATOM 617 C C . PHE A 1 75 ? 17.363 -10.021 -24.574 1.00 84.94 75 PHE A C 1
ATOM 619 O O . PHE A 1 75 ? 16.448 -10.316 -23.807 1.00 84.94 75 PHE A O 1
ATOM 626 N N . TRP A 1 76 ? 18.457 -9.381 -24.147 1.00 83.62 76 TRP A N 1
ATOM 627 C CA . TRP A 1 76 ? 18.672 -9.034 -22.736 1.00 83.62 76 TRP A CA 1
ATOM 628 C C . TRP A 1 76 ? 17.729 -7.922 -22.277 1.00 83.62 76 TRP A C 1
ATOM 630 O O . TRP A 1 76 ? 17.187 -7.984 -21.172 1.00 83.62 76 TRP A O 1
ATOM 640 N N . GLY A 1 77 ? 17.465 -6.954 -23.162 1.00 82.81 77 GLY A N 1
ATOM 641 C CA . GLY A 1 77 ? 16.438 -5.927 -22.975 1.00 82.81 77 GLY A CA 1
ATOM 642 C C . GLY A 1 77 ? 15.067 -6.521 -22.667 1.00 82.81 77 GLY A C 1
ATOM 643 O O . GLY A 1 77 ? 14.434 -6.175 -21.666 1.00 82.81 77 GLY A O 1
ATOM 644 N N . ALA A 1 78 ? 14.630 -7.466 -23.497 1.00 86.31 78 ALA A N 1
ATOM 645 C CA . ALA A 1 78 ? 13.360 -8.157 -23.331 1.00 86.31 78 ALA A CA 1
ATOM 646 C C . ALA A 1 78 ? 13.334 -9.062 -22.087 1.00 86.31 78 ALA A C 1
ATOM 648 O O . ALA A 1 78 ? 12.354 -9.046 -21.345 1.00 86.31 78 ALA A O 1
ATOM 649 N N . ALA A 1 79 ? 14.396 -9.825 -21.817 1.00 90.50 79 ALA A N 1
ATOM 650 C CA . ALA A 1 79 ? 14.457 -10.738 -20.675 1.00 90.50 79 ALA A CA 1
ATOM 651 C C . ALA A 1 79 ? 14.338 -10.010 -19.323 1.00 90.50 79 ALA A C 1
ATOM 653 O O . ALA A 1 79 ? 13.514 -10.387 -18.489 1.00 90.50 79 ALA A O 1
ATOM 654 N N . PHE A 1 80 ? 15.102 -8.933 -19.108 1.00 88.25 80 PHE A N 1
ATOM 655 C CA . PHE A 1 80 ? 15.049 -8.198 -17.839 1.00 88.25 80 PHE A CA 1
ATOM 656 C C . PHE A 1 80 ? 13.761 -7.388 -17.676 1.00 88.25 80 PHE A C 1
ATOM 658 O O . PHE A 1 80 ? 13.179 -7.374 -16.590 1.00 88.25 80 PHE A O 1
ATOM 665 N N . SER A 1 81 ? 13.284 -6.741 -18.744 1.00 89.00 81 SER A N 1
ATOM 666 C CA . SER A 1 81 ? 12.034 -5.976 -18.684 1.00 89.00 81 SER A CA 1
ATOM 667 C C . SER A 1 81 ? 10.824 -6.887 -18.464 1.00 89.00 81 SER A C 1
ATOM 669 O O . SER A 1 81 ? 10.019 -6.611 -17.580 1.00 89.00 81 SER A O 1
ATOM 671 N N . SER A 1 82 ? 10.719 -8.008 -19.185 1.00 90.75 82 SER A N 1
ATOM 672 C CA . SER A 1 82 ? 9.614 -8.962 -19.015 1.00 90.75 82 SER A CA 1
ATOM 673 C C . SER A 1 82 ? 9.551 -9.559 -17.609 1.00 90.75 82 SER A C 1
ATOM 675 O O . SER A 1 82 ? 8.460 -9.639 -17.047 1.00 90.75 82 SER A O 1
ATOM 677 N N . TYR A 1 83 ? 10.691 -9.908 -17.003 1.00 92.06 83 TYR A N 1
ATOM 678 C CA . TYR A 1 83 ? 10.733 -10.385 -15.619 1.00 92.06 83 TYR A CA 1
ATOM 679 C C . TYR A 1 83 ? 10.130 -9.362 -14.644 1.00 92.06 83 TYR A C 1
ATOM 681 O O . TYR A 1 83 ? 9.285 -9.708 -13.817 1.00 92.06 83 TYR A O 1
ATOM 689 N N . LEU A 1 84 ? 10.508 -8.087 -14.782 1.00 91.25 84 LEU A N 1
ATOM 690 C CA . LEU A 1 84 ? 9.973 -7.000 -13.960 1.00 91.25 84 LEU A CA 1
ATOM 691 C C . LEU A 1 84 ? 8.485 -6.738 -14.226 1.00 91.25 84 LEU A C 1
ATOM 693 O O . LEU A 1 84 ? 7.745 -6.468 -13.281 1.00 91.25 84 LEU A O 1
ATOM 697 N N . VAL A 1 85 ? 8.031 -6.859 -15.480 1.00 91.69 85 VAL A N 1
ATOM 698 C CA . VAL A 1 85 ? 6.604 -6.757 -15.825 1.00 91.69 85 VAL A CA 1
ATOM 699 C C . VAL A 1 85 ? 5.808 -7.854 -15.128 1.00 91.69 85 VAL A C 1
ATOM 701 O O . VAL A 1 85 ? 4.836 -7.551 -14.443 1.00 91.69 85 VAL A O 1
ATOM 704 N N . VAL A 1 86 ? 6.235 -9.114 -15.246 1.00 93.88 86 VAL A N 1
ATOM 705 C CA . VAL A 1 86 ? 5.545 -10.251 -14.619 1.00 93.88 86 VAL A CA 1
ATOM 706 C C . VAL A 1 86 ? 5.499 -10.085 -13.102 1.00 93.88 86 VAL A C 1
ATOM 708 O O . VAL A 1 86 ? 4.431 -10.232 -12.508 1.00 93.88 86 VAL A O 1
ATOM 711 N N . LEU A 1 87 ? 6.623 -9.720 -12.479 1.00 91.38 87 LEU A N 1
ATOM 712 C CA . LEU A 1 87 ? 6.699 -9.497 -11.036 1.00 91.38 87 LEU A CA 1
ATOM 713 C C . LEU A 1 87 ? 5.784 -8.347 -10.586 1.00 91.38 87 LEU A C 1
ATOM 715 O O . LEU A 1 87 ? 5.032 -8.495 -9.624 1.00 91.38 87 LEU A O 1
ATOM 719 N N . GLY A 1 88 ? 5.820 -7.217 -11.297 1.00 88.62 88 GLY A N 1
ATOM 720 C CA . GLY A 1 88 ? 4.987 -6.055 -11.003 1.00 88.62 88 GLY A CA 1
ATOM 721 C C . GLY A 1 88 ? 3.499 -6.361 -11.151 1.00 88.62 88 GLY A C 1
ATOM 722 O O . GLY A 1 88 ? 2.721 -6.070 -10.246 1.00 88.62 88 GLY A O 1
ATOM 723 N N . THR A 1 89 ? 3.094 -7.015 -12.242 1.00 91.00 89 THR A N 1
ATOM 724 C CA . THR A 1 89 ? 1.697 -7.413 -12.461 1.00 91.00 89 THR A CA 1
ATOM 725 C C . THR A 1 89 ? 1.222 -8.411 -11.408 1.00 91.00 89 THR A C 1
ATOM 727 O O . THR A 1 89 ? 0.133 -8.230 -10.868 1.00 91.00 89 THR A O 1
ATOM 730 N N . ALA A 1 90 ? 2.023 -9.425 -11.068 1.00 91.00 90 ALA A N 1
ATOM 731 C CA . ALA A 1 90 ? 1.668 -10.389 -10.027 1.00 91.00 90 ALA A CA 1
ATOM 732 C C . ALA A 1 90 ? 1.469 -9.705 -8.663 1.00 91.00 90 ALA A C 1
ATOM 734 O O . ALA A 1 90 ? 0.449 -9.929 -8.009 1.00 91.00 90 ALA A O 1
ATOM 735 N N . ALA A 1 91 ? 2.383 -8.808 -8.276 1.00 87.75 91 ALA A N 1
ATOM 736 C CA . ALA A 1 91 ? 2.269 -8.034 -7.041 1.00 87.75 91 ALA A CA 1
ATOM 737 C C . ALA A 1 91 ? 1.024 -7.130 -7.030 1.00 87.75 91 ALA A C 1
ATOM 739 O O . ALA A 1 91 ? 0.328 -7.058 -6.020 1.00 87.75 91 ALA A O 1
ATOM 740 N N . LEU A 1 92 ? 0.691 -6.485 -8.155 1.00 87.75 92 LEU A N 1
ATOM 741 C CA . LEU A 1 92 ? -0.521 -5.667 -8.269 1.00 87.75 92 LEU A CA 1
ATOM 742 C C . LEU A 1 92 ? -1.802 -6.490 -8.134 1.00 87.75 92 LEU A C 1
ATOM 744 O O . LEU A 1 92 ? -2.713 -6.078 -7.421 1.00 87.75 92 LEU A O 1
ATOM 748 N N . VAL A 1 93 ? -1.881 -7.644 -8.801 1.00 89.12 93 VAL A N 1
ATOM 749 C CA . VAL A 1 93 ? -3.060 -8.520 -8.733 1.00 89.12 93 VAL A CA 1
ATOM 750 C C . VAL A 1 93 ? -3.250 -9.050 -7.314 1.00 89.12 93 VAL A C 1
ATOM 752 O O . VAL A 1 93 ? -4.358 -8.996 -6.783 1.00 89.12 93 VAL A O 1
ATOM 755 N N . GLN A 1 94 ? -2.174 -9.505 -6.672 1.00 88.44 94 GLN A N 1
ATOM 756 C CA . GLN A 1 94 ? -2.232 -9.987 -5.296 1.00 88.44 94 GLN A CA 1
ATOM 757 C C . GLN A 1 94 ? -2.588 -8.858 -4.315 1.00 88.44 94 GLN A C 1
ATOM 759 O O . GLN A 1 94 ? -3.473 -9.042 -3.480 1.00 88.44 94 GLN A O 1
ATOM 764 N N . GLY A 1 95 ? -1.980 -7.675 -4.452 1.00 85.62 95 GLY A N 1
ATOM 765 C CA . GLY A 1 95 ? -2.323 -6.496 -3.650 1.00 85.62 95 GLY A CA 1
ATOM 766 C C . GLY A 1 95 ? -3.790 -6.099 -3.818 1.00 85.62 95 GLY A C 1
ATOM 767 O O . GLY A 1 95 ? -4.490 -5.872 -2.830 1.00 85.62 95 GLY A O 1
ATOM 768 N N . TRP A 1 96 ? -4.302 -6.123 -5.052 1.00 87.25 96 TRP A N 1
ATOM 769 C CA . TRP A 1 96 ? -5.713 -5.877 -5.348 1.00 87.25 96 TRP A CA 1
ATOM 770 C C . TRP A 1 96 ? -6.630 -6.892 -4.656 1.00 87.25 96 TRP A C 1
ATOM 772 O O . TRP A 1 96 ? -7.578 -6.499 -3.975 1.00 87.25 96 TRP A O 1
ATOM 782 N N . TRP A 1 97 ? -6.338 -8.191 -4.765 1.00 89.44 97 TRP A N 1
ATOM 783 C CA . TRP A 1 97 ? -7.124 -9.235 -4.104 1.00 89.44 97 TRP A CA 1
ATOM 784 C C . TRP A 1 97 ? -7.154 -9.062 -2.585 1.00 89.44 97 TRP A C 1
ATOM 786 O O . TRP A 1 97 ? -8.240 -9.043 -2.001 1.00 89.44 97 TRP A O 1
ATOM 796 N N . ILE A 1 98 ? -6.002 -8.855 -1.944 1.00 88.88 98 ILE A N 1
ATOM 797 C CA . ILE A 1 98 ? -5.932 -8.654 -0.489 1.00 88.88 98 ILE A CA 1
ATOM 798 C C . ILE A 1 98 ? -6.706 -7.397 -0.087 1.00 88.88 98 ILE A C 1
ATOM 800 O O . ILE A 1 98 ? -7.493 -7.432 0.859 1.00 88.88 98 ILE A O 1
ATOM 804 N N . SER A 1 99 ? -6.568 -6.316 -0.854 1.00 87.56 99 SER A N 1
ATOM 805 C CA . SER A 1 99 ? -7.312 -5.079 -0.621 1.00 87.56 99 SER A CA 1
ATOM 806 C C . SER A 1 99 ? -8.829 -5.325 -0.698 1.00 87.56 99 SER A C 1
ATOM 808 O O . SER A 1 99 ? -9.581 -4.808 0.128 1.00 87.56 99 SER A O 1
ATOM 810 N N . THR A 1 100 ? -9.315 -6.128 -1.659 1.00 87.75 100 THR A N 1
ATOM 811 C CA . THR A 1 100 ? -10.760 -6.432 -1.788 1.00 87.75 100 THR A CA 1
ATOM 812 C C . THR A 1 100 ? -11.286 -7.282 -0.639 1.00 87.75 100 THR A C 1
ATOM 814 O O . THR A 1 100 ? -12.387 -7.023 -0.141 1.00 87.75 100 THR A O 1
ATOM 817 N N . LYS A 1 101 ? -10.492 -8.246 -0.160 1.00 88.94 101 LYS A N 1
ATOM 818 C CA . LYS A 1 101 ? -10.812 -9.011 1.050 1.00 88.94 101 LYS A CA 1
ATOM 819 C C . LYS A 1 101 ? -10.885 -8.085 2.265 1.00 88.94 101 LYS A C 1
ATOM 821 O O . LYS A 1 101 ? -11.850 -8.147 3.024 1.00 88.94 101 LYS A O 1
ATOM 826 N N . LEU A 1 102 ? -9.910 -7.188 2.417 1.00 88.38 102 LEU A N 1
ATOM 827 C CA . LEU A 1 102 ? -9.854 -6.241 3.529 1.00 88.38 102 LEU A CA 1
ATOM 828 C C . LEU A 1 102 ? -11.049 -5.281 3.522 1.00 88.38 102 LEU A C 1
ATOM 830 O O . LEU A 1 102 ? -11.663 -5.055 4.560 1.00 88.38 102 LEU A O 1
ATOM 834 N N . GLU A 1 103 ? -11.434 -4.768 2.354 1.00 88.88 103 GLU A N 1
ATOM 835 C CA . GLU A 1 103 ? -12.627 -3.928 2.198 1.00 88.88 103 GLU A CA 1
ATOM 836 C C . GLU A 1 103 ? -13.916 -4.683 2.541 1.00 88.88 103 GLU A C 1
ATOM 838 O O . GLU A 1 103 ? -14.829 -4.123 3.148 1.00 88.88 103 GLU A O 1
ATOM 843 N N . THR A 1 104 ? -13.985 -5.966 2.191 1.00 89.31 104 THR A N 1
ATOM 844 C CA . THR A 1 104 ? -15.117 -6.826 2.549 1.00 89.31 104 THR A CA 1
ATOM 845 C C . THR A 1 104 ? -15.233 -6.958 4.068 1.00 89.31 104 THR A C 1
ATOM 847 O O . THR A 1 104 ? -16.306 -6.709 4.618 1.00 89.31 104 THR A O 1
ATOM 850 N N . VAL A 1 105 ? -14.122 -7.240 4.760 1.00 88.75 105 VAL A N 1
ATOM 851 C CA . VAL A 1 105 ? -14.082 -7.273 6.232 1.00 88.75 105 VAL A CA 1
ATOM 852 C C . VAL A 1 105 ? -14.469 -5.925 6.826 1.00 88.75 105 VAL A C 1
ATOM 854 O O . VAL A 1 105 ? -15.294 -5.876 7.736 1.00 88.75 105 VAL A O 1
ATOM 857 N N . ARG A 1 106 ? -13.924 -4.824 6.295 1.00 88.94 106 ARG A N 1
ATOM 858 C CA . ARG A 1 106 ? -14.241 -3.469 6.758 1.00 88.94 106 ARG A CA 1
ATOM 859 C C . ARG A 1 106 ? -15.748 -3.232 6.766 1.00 88.94 106 ARG A C 1
ATOM 861 O O . ARG A 1 106 ? -16.302 -2.783 7.766 1.00 88.94 106 ARG A O 1
ATOM 868 N N . ARG A 1 107 ? -16.420 -3.575 5.664 1.00 88.69 107 ARG A N 1
ATOM 869 C CA . ARG A 1 107 ? -17.873 -3.416 5.520 1.00 88.69 107 ARG A CA 1
ATOM 870 C C . ARG A 1 107 ? -18.651 -4.264 6.517 1.00 88.69 107 ARG A C 1
ATOM 872 O O . ARG A 1 107 ? -19.597 -3.755 7.106 1.00 88.69 107 ARG A O 1
ATOM 879 N N . MET A 1 108 ? -18.241 -5.510 6.746 1.00 88.44 108 MET A N 1
ATOM 880 C CA . MET A 1 108 ? -18.898 -6.383 7.726 1.00 88.44 108 MET A CA 1
ATOM 881 C C . MET A 1 108 ? -18.735 -5.860 9.165 1.00 88.44 108 MET A C 1
ATOM 883 O O . MET A 1 108 ? -19.684 -5.882 9.951 1.00 88.44 108 MET A O 1
ATOM 887 N N . ILE A 1 109 ? -17.556 -5.330 9.515 1.00 87.31 109 ILE A N 1
ATOM 888 C CA . ILE A 1 109 ? -17.322 -4.733 10.840 1.00 87.31 109 ILE A CA 1
ATOM 889 C C . ILE A 1 109 ? -18.192 -3.483 11.024 1.00 87.31 109 ILE A C 1
ATOM 891 O O . ILE A 1 109 ? -18.839 -3.336 12.062 1.00 87.31 109 ILE A O 1
ATOM 895 N N . ILE A 1 110 ? -18.259 -2.612 10.010 1.00 87.56 110 ILE A N 1
ATOM 896 C CA . ILE A 1 110 ? -19.116 -1.417 10.030 1.00 87.56 110 ILE A CA 1
ATOM 897 C C . ILE A 1 110 ? -20.596 -1.806 10.181 1.00 87.56 110 ILE A C 1
ATOM 899 O O . ILE A 1 110 ? -21.311 -1.194 10.976 1.00 87.56 110 ILE A O 1
ATOM 903 N N . ASP A 1 111 ? -21.050 -2.849 9.480 1.00 88.25 111 ASP A N 1
ATOM 904 C CA . ASP A 1 111 ? -22.435 -3.339 9.555 1.00 88.25 111 ASP A CA 1
ATOM 905 C C . ASP A 1 111 ? -22.808 -3.867 10.951 1.00 88.25 111 ASP A C 1
ATOM 907 O O . ASP A 1 111 ? -23.946 -3.736 11.398 1.00 88.25 111 ASP A O 1
ATOM 911 N N . THR A 1 112 ? -21.821 -4.345 11.715 1.00 85.31 112 THR A N 1
ATOM 912 C CA . THR A 1 112 ? -22.016 -4.793 13.104 1.00 85.31 112 THR A CA 1
ATOM 913 C C . THR A 1 112 ? -22.371 -3.632 14.059 1.00 85.31 112 THR A C 1
ATOM 915 O O . THR A 1 112 ? -22.814 -3.875 15.183 1.00 85.31 112 THR A O 1
ATOM 918 N N . ARG A 1 113 ? -22.199 -2.364 13.638 1.00 83.50 113 ARG A N 1
ATOM 919 C CA . ARG A 1 113 ? -22.494 -1.127 14.401 1.00 83.50 113 ARG A CA 1
ATOM 920 C C . ARG A 1 113 ? -21.847 -1.052 15.792 1.00 83.50 113 ARG A C 1
ATOM 922 O O . ARG A 1 113 ? -22.356 -0.361 16.675 1.00 83.50 113 ARG A O 1
ATOM 929 N N . ARG A 1 114 ? -20.726 -1.746 16.001 1.00 83.75 114 ARG A N 1
ATOM 930 C CA . ARG A 1 114 ? -19.957 -1.685 17.253 1.00 83.75 114 ARG A CA 1
ATOM 931 C C . ARG A 1 114 ? -18.891 -0.596 17.175 1.00 83.75 114 ARG A C 1
ATOM 933 O O . ARG A 1 114 ? -18.234 -0.489 16.137 1.00 83.75 114 ARG A O 1
ATOM 940 N N . PRO A 1 115 ? -18.683 0.191 18.242 1.00 81.56 115 PRO A N 1
ATOM 941 C CA . PRO A 1 115 ? -17.592 1.149 18.279 1.00 81.56 115 PRO A CA 1
ATOM 942 C C . PRO A 1 115 ? -16.227 0.433 18.202 1.00 81.56 115 PRO A C 1
ATOM 944 O O . PRO A 1 115 ? -16.095 -0.694 18.687 1.00 81.56 115 PRO A O 1
ATOM 947 N N . PRO A 1 116 ? -15.186 1.078 17.639 1.00 79.44 116 PRO A N 1
ATOM 948 C CA . PRO A 1 116 ? -13.834 0.513 17.547 1.00 79.44 116 PRO A CA 1
ATOM 949 C C . PRO A 1 116 ? -13.267 0.035 18.895 1.00 79.44 116 PRO A C 1
ATOM 951 O O . PRO A 1 116 ? -12.525 -0.942 18.945 1.00 79.44 116 PRO A O 1
ATOM 954 N N . THR A 1 117 ? -13.667 0.683 19.993 1.00 81.69 117 THR A N 1
ATOM 955 C CA . THR A 1 117 ? -13.261 0.360 21.369 1.00 81.69 117 THR A CA 1
ATOM 956 C C . THR A 1 117 ? -13.728 -1.010 21.849 1.00 81.69 117 THR A C 1
ATOM 958 O O . THR A 1 117 ? -13.100 -1.573 22.734 1.00 81.69 117 THR A O 1
ATOM 961 N N . ASP A 1 118 ? -14.798 -1.568 21.277 1.00 83.25 118 ASP A N 1
ATOM 962 C CA . ASP A 1 118 ? -15.333 -2.872 21.700 1.00 83.25 118 ASP A CA 1
ATOM 963 C C . ASP A 1 118 ? -14.501 -4.050 21.175 1.00 83.25 118 ASP A C 1
ATOM 965 O O . ASP A 1 118 ? -14.670 -5.189 21.619 1.00 83.25 118 ASP A O 1
ATOM 969 N N . TRP A 1 119 ? -13.631 -3.791 20.199 1.00 81.19 119 TRP A N 1
ATOM 970 C CA . TRP A 1 119 ? -12.785 -4.800 19.569 1.00 81.19 119 TRP A CA 1
ATOM 971 C C . TRP A 1 119 ? -11.406 -4.907 20.220 1.00 81.19 119 TRP A C 1
ATOM 973 O O . TRP A 1 119 ? -10.742 -5.928 20.057 1.00 81.19 119 TRP A O 1
ATOM 983 N N . ILE A 1 120 ? -10.994 -3.886 20.976 1.00 82.69 120 ILE A N 1
ATOM 984 C CA . ILE A 1 120 ? -9.697 -3.823 21.654 1.00 82.69 120 ILE A CA 1
ATOM 985 C C . ILE A 1 120 ? -9.935 -3.937 23.157 1.00 82.69 120 ILE A C 1
ATOM 987 O O . ILE A 1 120 ? -10.742 -3.204 23.724 1.00 82.69 120 ILE A O 1
ATOM 991 N N . ALA A 1 121 ? -9.247 -4.867 23.822 1.00 79.69 121 ALA A N 1
ATOM 992 C CA . ALA A 1 121 ? -9.414 -5.032 25.260 1.00 79.69 121 ALA A CA 1
ATOM 993 C C . ALA A 1 121 ? -8.944 -3.764 26.011 1.00 79.69 121 ALA A C 1
ATOM 995 O O . ALA A 1 121 ? -7.913 -3.187 25.647 1.00 79.69 121 ALA A O 1
ATOM 996 N N . PRO A 1 122 ? -9.649 -3.335 27.078 1.00 75.88 122 PRO A N 1
ATOM 997 C CA . PRO A 1 122 ? -9.251 -2.169 27.860 1.00 75.88 122 PRO A CA 1
ATOM 998 C C . PRO A 1 122 ? -7.808 -2.295 28.366 1.00 75.88 122 PRO A C 1
ATOM 1000 O O . PRO A 1 122 ? -7.454 -3.287 29.001 1.00 75.88 122 PRO A O 1
ATOM 1003 N N . GLY A 1 123 ? -6.978 -1.286 28.089 1.00 76.19 123 GLY A N 1
ATOM 1004 C CA . GLY A 1 123 ? -5.569 -1.251 28.500 1.00 76.19 123 GLY A CA 1
ATOM 1005 C C . GLY A 1 123 ? -4.574 -1.862 27.507 1.00 76.19 123 GLY A C 1
ATOM 1006 O O . GLY A 1 123 ? -3.380 -1.862 27.797 1.00 76.19 123 GLY A O 1
ATOM 1007 N N . GLN A 1 124 ? -5.021 -2.352 26.344 1.00 81.19 124 GLN A N 1
ATOM 1008 C CA . GLN A 1 124 ? -4.117 -2.754 25.263 1.00 81.19 124 GLN A CA 1
ATOM 1009 C C . GLN A 1 124 ? -3.814 -1.589 24.307 1.00 81.19 124 GLN A C 1
ATOM 1011 O O . GLN A 1 124 ? -4.711 -0.801 24.007 1.00 81.19 124 GLN A O 1
ATOM 1016 N N . PRO A 1 125 ? -2.569 -1.481 23.801 1.00 80.62 125 PRO A N 1
ATOM 1017 C CA . PRO A 1 125 ? -2.177 -0.402 22.892 1.00 80.62 125 PRO A CA 1
ATOM 1018 C C . PRO A 1 125 ? -2.802 -0.529 21.491 1.00 80.62 125 PRO A C 1
ATOM 1020 O O . PRO A 1 125 ? -2.939 0.469 20.787 1.00 80.62 125 PRO A O 1
ATOM 1023 N N . GLY A 1 126 ? -3.207 -1.736 21.085 1.00 84.31 126 GLY A N 1
ATOM 1024 C CA . GLY A 1 126 ? -3.779 -2.003 19.769 1.00 84.31 126 GLY A CA 1
ATOM 1025 C C . GLY A 1 126 ? -4.100 -3.481 19.553 1.00 84.31 126 GLY A C 1
ATOM 1026 O O . GLY A 1 126 ? -4.030 -4.282 20.485 1.00 84.31 126 GLY A O 1
ATOM 1027 N N . LEU A 1 127 ? -4.448 -3.827 18.315 1.00 86.56 127 LEU A N 1
ATOM 1028 C CA . LEU A 1 127 ? -4.711 -5.187 17.852 1.00 86.56 127 LEU A CA 1
ATOM 1029 C C . LEU A 1 127 ? -3.431 -5.808 17.301 1.00 86.56 127 LEU A C 1
ATOM 1031 O O . LEU A 1 127 ? -2.848 -5.278 16.359 1.00 86.56 127 LEU A O 1
ATOM 1035 N N . ASN A 1 128 ? -3.022 -6.953 17.839 1.00 89.38 128 ASN A N 1
ATOM 1036 C CA . ASN A 1 128 ? -1.997 -7.784 17.210 1.00 89.38 128 ASN A CA 1
ATOM 1037 C C . ASN A 1 128 ? -2.597 -8.624 16.055 1.00 89.38 128 ASN A C 1
ATOM 1039 O O . ASN A 1 128 ? -3.816 -8.693 15.875 1.00 89.38 128 ASN A O 1
ATOM 1043 N N . LYS A 1 129 ? -1.742 -9.316 15.289 1.00 87.75 129 LYS A N 1
ATOM 1044 C CA . LYS A 1 129 ? -2.148 -10.196 14.170 1.00 87.75 129 LYS A CA 1
ATOM 1045 C C . LYS A 1 129 ? -3.204 -11.238 14.560 1.00 87.75 129 LYS A C 1
ATOM 1047 O O . LYS A 1 129 ? -4.165 -11.465 13.828 1.00 87.75 129 LYS A O 1
ATOM 1052 N N . GLU A 1 130 ? -3.033 -11.874 15.715 1.00 87.62 130 GLU A N 1
ATOM 1053 C CA . GLU A 1 130 ? -3.894 -12.961 16.200 1.00 87.62 130 GLU A CA 1
ATOM 1054 C C . GLU A 1 130 ? -5.270 -12.444 16.635 1.00 87.62 130 GLU A C 1
ATOM 1056 O O . GLU A 1 130 ? -6.301 -13.045 16.333 1.00 87.62 130 GLU A O 1
ATOM 1061 N N . GLN A 1 131 ? -5.295 -11.292 17.297 1.00 87.69 131 GLN A N 1
ATOM 1062 C CA . GLN A 1 131 ? -6.495 -10.589 17.718 1.00 87.69 131 GLN A CA 1
ATOM 1063 C C . GLN A 1 131 ? -7.247 -10.054 16.508 1.00 87.69 131 GLN A C 1
ATOM 1065 O O . GLN A 1 131 ? -8.459 -10.230 16.430 1.00 87.69 131 GLN A O 1
ATOM 1070 N N . PHE A 1 132 ? -6.548 -9.478 15.528 1.00 88.69 132 PHE A N 1
ATOM 1071 C CA . PHE A 1 132 ? -7.159 -9.053 14.274 1.00 88.69 132 PHE A CA 1
ATOM 1072 C C . PHE A 1 132 ? -7.775 -10.244 13.526 1.00 88.69 132 PHE A C 1
ATOM 1074 O O . PHE A 1 132 ? -8.925 -10.175 13.091 1.00 88.69 132 PHE A O 1
ATOM 1081 N N . LYS A 1 133 ? -7.080 -11.389 13.477 1.00 89.50 133 LYS A N 1
ATOM 1082 C CA . LYS A 1 133 ? -7.637 -12.641 12.941 1.00 89.50 133 LYS A CA 1
ATOM 1083 C C . LYS A 1 133 ? -8.883 -13.094 13.709 1.00 89.50 133 LYS A C 1
ATOM 1085 O O . LYS A 1 133 ? -9.859 -13.506 13.088 1.00 89.50 133 LYS A O 1
ATOM 1090 N N . ALA A 1 134 ? -8.893 -12.985 15.037 1.00 87.94 134 ALA A N 1
ATOM 1091 C CA . ALA A 1 134 ? -10.065 -13.308 15.851 1.00 87.94 134 ALA A CA 1
ATOM 1092 C C . ALA A 1 134 ? -11.248 -12.354 15.588 1.00 87.94 134 ALA A C 1
ATOM 1094 O O . ALA A 1 134 ? -12.396 -12.799 15.544 1.00 87.94 134 ALA A O 1
ATOM 1095 N N . VAL A 1 135 ? -10.982 -11.061 15.364 1.00 87.00 135 VAL A N 1
ATOM 1096 C CA . VAL A 1 135 ? -11.993 -10.066 14.962 1.00 87.00 135 VAL A CA 1
ATOM 1097 C C . VAL A 1 135 ? -12.591 -10.415 13.600 1.00 87.00 135 VAL A C 1
ATOM 1099 O O . VAL A 1 135 ? -13.816 -10.378 13.452 1.00 87.00 135 VAL A O 1
ATOM 1102 N N . ILE A 1 136 ? -11.753 -10.806 12.633 1.00 87.44 136 ILE A N 1
ATOM 1103 C CA . ILE A 1 136 ? -12.208 -11.276 11.320 1.00 87.44 136 ILE A CA 1
ATOM 1104 C C . ILE A 1 136 ? -13.073 -12.519 11.495 1.00 87.44 136 ILE A C 1
ATOM 1106 O O . ILE A 1 136 ? -14.233 -12.484 11.111 1.00 87.44 136 ILE A O 1
ATOM 1110 N N . ALA A 1 137 ? -12.567 -13.566 12.151 1.00 87.75 137 ALA A N 1
ATOM 1111 C CA . ALA A 1 137 ? -13.284 -14.828 12.334 1.00 87.75 137 ALA A CA 1
ATOM 1112 C C . ALA A 1 137 ? -14.656 -14.637 13.004 1.00 87.75 137 ALA A C 1
ATOM 1114 O O . ALA A 1 137 ? -15.638 -15.265 12.615 1.00 87.75 137 ALA A O 1
ATOM 1115 N N . LYS A 1 138 ? -14.741 -13.733 13.987 1.00 86.31 138 LYS A N 1
ATOM 1116 C CA . LYS A 1 138 ? -15.992 -13.400 14.680 1.00 86.31 138 LYS A CA 1
ATOM 1117 C C . LYS A 1 138 ? -16.997 -12.668 13.787 1.00 86.31 138 LYS A C 1
ATOM 1119 O O . LYS A 1 138 ? -18.197 -12.791 14.015 1.00 86.31 138 LYS A O 1
ATOM 1124 N N . THR A 1 139 ? -16.514 -11.893 12.820 1.00 85.94 139 THR A N 1
ATOM 1125 C CA . THR A 1 139 ? -17.341 -11.025 11.973 1.00 85.94 139 THR A CA 1
ATOM 1126 C C . THR A 1 139 ? -17.708 -11.685 10.641 1.00 85.94 139 THR A C 1
ATOM 1128 O O . THR A 1 139 ? -18.860 -11.614 10.227 1.00 85.94 139 THR A O 1
ATOM 1131 N N . SER A 1 140 ? -16.755 -12.341 9.974 1.00 84.31 140 SER A N 1
ATOM 1132 C CA . SER A 1 140 ? -16.954 -13.018 8.687 1.00 84.31 140 SER A CA 1
ATOM 1133 C C . SER A 1 140 ? -17.511 -14.436 8.833 1.00 84.31 140 SER A C 1
ATOM 1135 O O . SER A 1 140 ? -18.066 -14.969 7.877 1.00 84.31 140 SER A O 1
ATOM 1137 N N . GLY A 1 141 ? -17.339 -15.066 10.003 1.00 81.06 141 GLY A N 1
ATOM 1138 C CA . GLY A 1 141 ? -17.612 -16.493 10.203 1.00 81.06 141 GLY A CA 1
ATOM 1139 C C . GLY A 1 141 ? -16.592 -17.421 9.530 1.00 81.06 141 GLY A C 1
ATOM 1140 O O . GLY A 1 141 ? -16.733 -18.637 9.626 1.00 81.06 141 GLY A O 1
ATOM 1141 N N . ASP A 1 142 ? -15.565 -16.860 8.884 1.00 83.94 142 ASP A N 1
ATOM 1142 C CA . ASP A 1 142 ? -14.511 -17.588 8.181 1.00 83.94 142 ASP A CA 1
ATOM 1143 C C . ASP A 1 142 ? -13.135 -17.267 8.801 1.00 83.94 142 ASP A C 1
ATOM 1145 O O . ASP A 1 142 ? -12.576 -16.188 8.559 1.00 83.94 142 ASP A O 1
ATOM 1149 N N . PRO A 1 143 ? -12.576 -18.177 9.622 1.00 76.75 143 PRO A N 1
ATOM 1150 C CA . PRO A 1 143 ? -11.278 -17.988 10.262 1.00 76.75 143 PRO A CA 1
ATOM 1151 C C . PRO A 1 143 ? -10.085 -18.124 9.302 1.00 76.75 143 PRO A C 1
ATOM 1153 O O . PRO A 1 143 ? -8.968 -17.775 9.694 1.00 76.75 143 PRO A O 1
ATOM 1156 N N . GLU A 1 144 ? -10.288 -18.613 8.075 1.00 84.44 144 GLU A N 1
ATOM 1157 C CA . GLU A 1 144 ? -9.235 -18.813 7.067 1.00 84.44 144 GLU A CA 1
ATOM 1158 C C . GLU A 1 144 ? -9.308 -17.806 5.910 1.00 84.44 144 GLU A C 1
ATOM 1160 O O . GLU A 1 144 ? -8.583 -17.929 4.926 1.00 84.44 144 GLU A O 1
ATOM 1165 N N . MET A 1 145 ? -10.112 -16.746 6.057 1.00 83.69 145 MET A N 1
ATOM 1166 C CA . MET A 1 145 ? -10.257 -15.693 5.043 1.00 83.69 145 MET A CA 1
ATOM 1167 C C . MET A 1 145 ? -8.914 -15.050 4.632 1.00 83.69 145 MET A C 1
ATOM 1169 O O . MET A 1 145 ? -8.736 -14.650 3.473 1.00 83.69 145 MET A O 1
ATOM 1173 N N . PHE A 1 146 ? -7.971 -14.970 5.578 1.00 87.25 146 PHE A N 1
ATOM 1174 C CA . PHE A 1 146 ? -6.596 -14.527 5.355 1.00 87.25 146 PHE A CA 1
ATOM 1175 C C . PHE A 1 146 ? -5.605 -15.600 5.799 1.00 87.25 146 PHE A C 1
ATOM 1177 O O . PHE A 1 146 ? -5.672 -16.117 6.920 1.00 87.25 146 PHE A O 1
ATOM 1184 N N . SER A 1 147 ? -4.637 -15.874 4.931 1.00 88.25 147 SER A N 1
ATOM 1185 C CA . SER A 1 147 ? -3.415 -16.588 5.294 1.00 88.25 147 SER A CA 1
ATOM 1186 C C . SER A 1 147 ? -2.540 -15.747 6.236 1.00 88.25 147 SER A C 1
ATOM 1188 O O . SER A 1 147 ? -2.725 -14.536 6.376 1.00 88.25 147 SER A O 1
ATOM 1190 N N . LEU A 1 148 ? -1.573 -16.391 6.897 1.00 85.38 148 LEU A N 1
ATOM 1191 C CA . LEU A 1 148 ? -0.644 -15.702 7.803 1.00 85.38 148 LEU A CA 1
ATOM 1192 C C . LEU A 1 148 ? 0.178 -14.629 7.071 1.00 85.38 148 LEU A C 1
ATOM 1194 O O . LEU A 1 148 ? 0.328 -13.527 7.587 1.00 85.38 148 LEU A O 1
ATOM 1198 N N . ASP A 1 149 ? 0.616 -14.912 5.844 1.00 85.38 149 ASP A N 1
ATOM 1199 C CA . ASP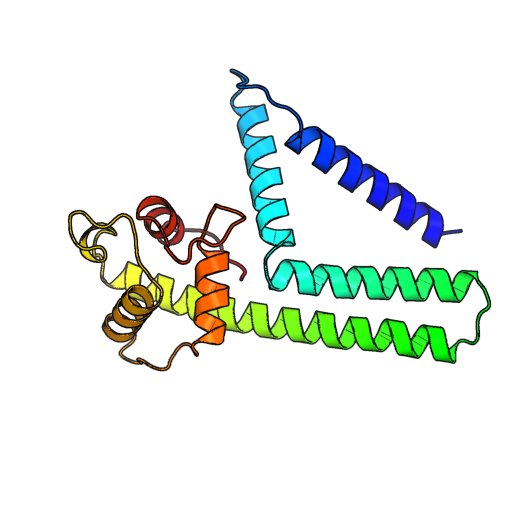 A 1 149 ? 1.379 -13.956 5.035 1.00 85.38 149 ASP A CA 1
ATOM 1200 C C . ASP A 1 149 ? 0.510 -12.769 4.584 1.00 85.38 149 ASP A C 1
ATOM 1202 O O . ASP A 1 149 ? 0.952 -11.621 4.589 1.00 85.38 149 ASP A O 1
ATOM 1206 N N . GLU A 1 150 ? -0.761 -13.012 4.239 1.00 87.25 150 GLU A N 1
ATOM 1207 C CA . GLU A 1 150 ? -1.698 -11.934 3.900 1.00 87.25 150 GLU A CA 1
ATOM 1208 C C . GLU A 1 150 ? -1.998 -11.031 5.102 1.00 87.25 150 GLU A C 1
ATOM 1210 O O . GLU A 1 150 ? -2.129 -9.819 4.929 1.00 87.25 150 GLU A O 1
ATOM 1215 N N . LEU A 1 151 ? -2.074 -11.593 6.314 1.00 87.06 151 LEU A N 1
ATOM 1216 C CA . LEU A 1 151 ? -2.230 -10.806 7.538 1.00 87.06 151 LEU A CA 1
ATOM 1217 C C . LEU A 1 151 ? -1.048 -9.858 7.742 1.00 87.06 151 LEU A C 1
ATOM 1219 O O . LEU A 1 151 ? -1.258 -8.712 8.124 1.00 87.06 151 LEU A O 1
ATOM 1223 N N . ASP A 1 152 ? 0.173 -10.280 7.428 1.00 87.00 152 ASP A N 1
ATOM 1224 C CA . ASP A 1 152 ? 1.354 -9.422 7.536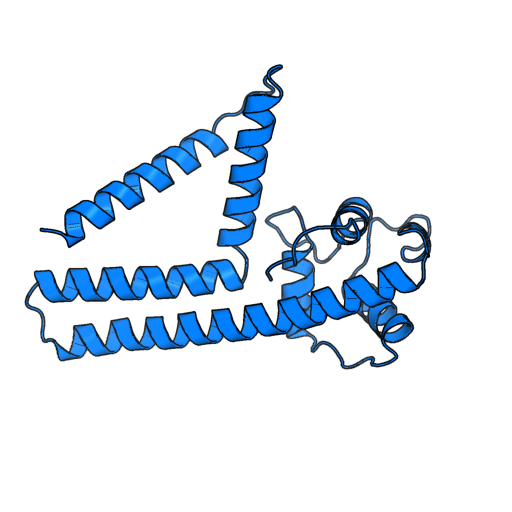 1.00 87.00 152 ASP A CA 1
ATOM 1225 C C 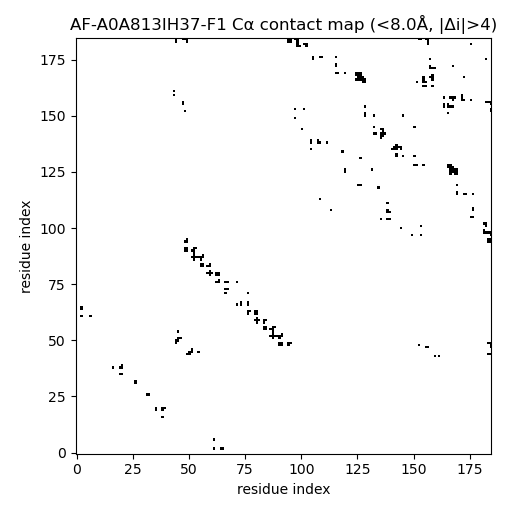. ASP A 1 152 ? 1.276 -8.218 6.595 1.00 87.00 152 ASP A C 1
ATOM 1227 O O . ASP A 1 152 ? 1.595 -7.092 6.996 1.00 87.00 152 ASP A O 1
ATOM 1231 N N . TYR A 1 153 ? 0.785 -8.432 5.372 1.00 85.31 153 TYR A N 1
ATOM 1232 C CA . TYR A 1 153 ? 0.529 -7.347 4.428 1.00 85.31 153 TYR A CA 1
ATOM 1233 C C . TYR A 1 153 ? -0.586 -6.420 4.912 1.00 85.31 153 TYR A C 1
ATOM 1235 O O . TYR A 1 153 ? -0.425 -5.201 4.859 1.00 85.31 153 TYR A O 1
ATOM 1243 N N . VAL A 1 154 ? -1.680 -6.970 5.443 1.00 87.44 154 VAL A N 1
ATOM 1244 C CA . VAL A 1 154 ? -2.792 -6.180 5.990 1.00 87.44 154 VAL A CA 1
ATOM 1245 C C . VAL A 1 154 ? -2.340 -5.323 7.171 1.00 87.44 154 VAL A C 1
ATOM 1247 O O . VAL A 1 154 ? -2.630 -4.132 7.192 1.00 87.44 154 VAL A O 1
ATOM 1250 N N . MET A 1 155 ? -1.591 -5.884 8.121 1.00 86.88 155 MET A N 1
ATOM 1251 C CA . MET A 1 155 ? -1.090 -5.140 9.282 1.00 86.88 155 MET A CA 1
ATOM 1252 C C . MET A 1 155 ? -0.184 -3.983 8.857 1.00 86.88 155 MET A C 1
ATOM 1254 O O . MET A 1 155 ? -0.348 -2.860 9.327 1.00 86.88 155 MET A O 1
ATOM 1258 N N . ASN A 1 156 ? 0.715 -4.228 7.901 1.00 84.38 156 ASN A N 1
ATOM 1259 C CA . ASN A 1 156 ? 1.568 -3.182 7.339 1.00 84.38 156 ASN A CA 1
ATOM 1260 C C . ASN A 1 156 ? 0.756 -2.095 6.607 1.00 84.38 156 ASN A C 1
ATOM 1262 O O . ASN A 1 156 ? 1.095 -0.915 6.634 1.00 84.38 156 ASN A O 1
ATOM 1266 N N . ALA A 1 157 ? -0.336 -2.479 5.949 1.00 81.81 157 ALA A N 1
ATOM 1267 C CA . ALA A 1 157 ? -1.201 -1.545 5.243 1.00 81.81 157 ALA A CA 1
ATOM 1268 C C . ALA A 1 157 ? -2.114 -0.738 6.186 1.00 81.81 157 ALA A C 1
ATOM 1270 O O . ALA A 1 157 ? -2.514 0.380 5.851 1.00 81.81 157 ALA A O 1
ATOM 1271 N N . LEU A 1 158 ? -2.434 -1.269 7.365 1.00 83.75 158 LEU A N 1
ATOM 1272 C CA . LEU A 1 158 ? -3.196 -0.563 8.395 1.00 83.75 158 LEU A CA 1
ATOM 1273 C C . LEU A 1 158 ? -2.321 0.380 9.230 1.00 83.75 158 LEU A C 1
ATOM 1275 O O . LEU A 1 158 ? -2.830 1.404 9.679 1.00 83.75 158 LEU A O 1
ATOM 1279 N N . SER A 1 159 ? -1.025 0.092 9.382 1.00 82.56 159 SER A N 1
ATOM 1280 C CA . SER A 1 159 ? -0.124 0.968 10.133 1.00 82.56 159 SER A CA 1
ATOM 1281 C C . SER A 1 159 ? 0.139 2.300 9.413 1.00 82.56 159 SER A C 1
ATOM 1283 O O . SER A 1 159 ? 0.311 2.375 8.187 1.00 82.56 159 SER A O 1
ATOM 1285 N N . PHE A 1 160 ? 0.175 3.376 10.195 1.00 72.44 160 PHE A N 1
ATOM 1286 C CA . PHE A 1 160 ? 0.633 4.707 9.801 1.00 72.44 160 PHE A CA 1
ATOM 1287 C C . PHE A 1 160 ? 2.140 4.863 9.932 1.00 72.44 160 PHE A C 1
ATOM 1289 O O . PHE A 1 160 ? 2.699 5.832 9.414 1.00 72.44 160 PHE A O 1
ATOM 1296 N N . THR A 1 161 ? 2.802 3.929 10.609 1.00 67.50 161 THR A N 1
ATOM 1297 C CA . THR A 1 161 ? 4.247 3.962 10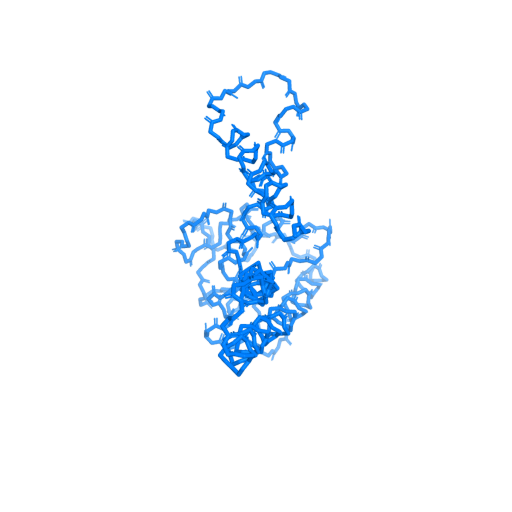.767 1.00 67.50 161 THR A CA 1
ATOM 1298 C C . THR A 1 161 ? 4.931 3.138 9.670 1.00 67.50 161 THR A C 1
ATOM 1300 O O . THR A 1 161 ? 4.452 2.070 9.295 1.00 67.50 161 THR A O 1
ATOM 1303 N N . PRO A 1 162 ? 6.077 3.598 9.135 1.00 58.69 162 PRO A N 1
ATOM 1304 C CA . PRO A 1 162 ? 6.855 2.821 8.166 1.00 58.69 162 PRO A CA 1
ATOM 1305 C C . PRO A 1 162 ? 7.483 1.554 8.768 1.00 58.69 162 PRO A C 1
ATOM 1307 O O . PRO A 1 162 ? 7.855 0.637 8.038 1.00 58.69 162 PRO A O 1
ATOM 1310 N N . SER A 1 163 ? 7.651 1.528 10.092 1.00 59.84 163 SER A N 1
ATOM 1311 C CA . SER A 1 163 ? 8.183 0.392 10.836 1.00 59.84 163 SER A CA 1
ATOM 1312 C C . SER A 1 163 ? 7.011 -0.397 11.402 1.00 59.84 163 SER A C 1
ATOM 1314 O O . SER A 1 163 ? 6.537 -0.062 12.478 1.00 59.84 163 SER A O 1
ATOM 1316 N N . ASN A 1 164 ? 6.566 -1.431 10.682 1.00 65.12 164 ASN A N 1
ATOM 1317 C CA . ASN A 1 164 ? 5.516 -2.344 11.136 1.00 65.12 164 ASN A CA 1
ATOM 1318 C C . ASN A 1 164 ? 5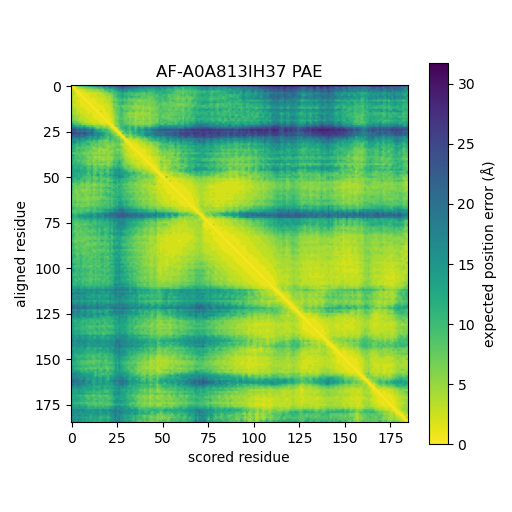.899 -2.951 12.498 1.00 65.12 164 ASN A C 1
ATOM 1320 O O . ASN A 1 164 ? 6.700 -3.882 12.577 1.00 65.12 164 ASN A O 1
ATOM 1324 N N . ASP A 1 165 ? 5.331 -2.404 13.564 1.00 74.31 165 ASP A N 1
ATOM 1325 C CA . ASP A 1 165 ? 5.456 -2.874 14.943 1.00 74.31 165 ASP A CA 1
ATOM 1326 C C . ASP A 1 165 ? 4.587 -4.117 15.211 1.00 74.31 165 ASP A C 1
ATOM 1328 O O . ASP A 1 165 ? 4.633 -4.700 16.294 1.00 74.31 165 ASP A O 1
ATOM 1332 N N . GLY A 1 166 ? 3.828 -4.564 14.203 1.00 78.19 166 GLY A N 1
ATOM 1333 C CA . GLY A 1 166 ? 2.937 -5.713 14.277 1.00 78.19 166 GLY A CA 1
ATOM 1334 C C . GLY A 1 166 ? 1.669 -5.443 15.082 1.00 78.19 166 GLY A C 1
ATOM 1335 O O . GLY A 1 166 ? 0.966 -6.403 15.415 1.00 78.19 166 GLY A O 1
ATOM 1336 N N . ILE A 1 167 ? 1.377 -4.176 15.398 1.00 84.69 167 ILE A N 1
ATOM 1337 C CA . ILE A 1 167 ? 0.249 -3.759 16.226 1.00 84.69 167 ILE A CA 1
ATOM 1338 C C . ILE A 1 167 ? -0.505 -2.646 15.495 1.00 84.69 167 ILE A C 1
ATOM 1340 O O . ILE A 1 167 ? 0.054 -1.617 15.152 1.00 84.69 167 ILE A O 1
ATOM 1344 N N . VAL A 1 168 ? -1.806 -2.829 15.280 1.00 86.44 168 VAL A N 1
ATOM 1345 C CA . VAL A 1 168 ? -2.669 -1.759 14.763 1.00 86.44 168 VAL A CA 1
ATOM 1346 C C . VAL A 1 168 ? -3.279 -1.037 15.954 1.00 86.44 168 VAL A C 1
ATOM 1348 O O . VAL A 1 168 ? -4.110 -1.599 16.671 1.00 86.44 168 VAL A O 1
ATOM 1351 N N . SER A 1 169 ? -2.857 0.200 16.1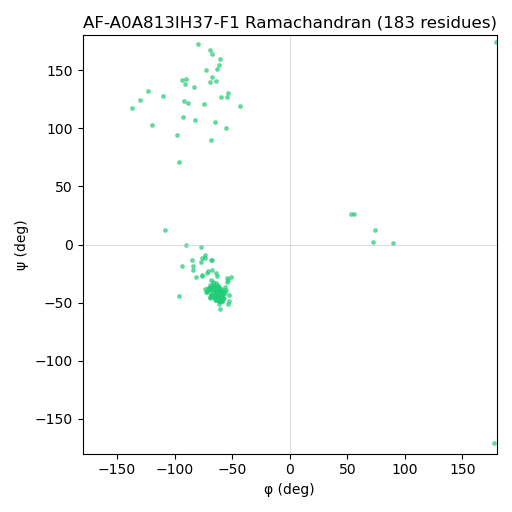89 1.00 87.00 169 SER A N 1
ATOM 1352 C CA . SER A 1 169 ? -3.378 1.051 17.259 1.00 87.00 169 SER A CA 1
ATOM 1353 C C . SER A 1 169 ? -4.880 1.311 17.107 1.00 87.00 169 SER A C 1
ATOM 1355 O O . SER A 1 169 ? -5.462 1.192 16.024 1.00 87.00 169 SER A O 1
ATOM 1357 N N . LEU A 1 170 ? -5.534 1.708 18.203 1.00 84.75 170 LEU A N 1
ATOM 1358 C CA . LEU A 1 170 ? -6.954 2.076 18.173 1.00 84.75 170 LEU A CA 1
ATOM 1359 C C . LEU A 1 170 ? -7.234 3.196 17.160 1.00 84.75 170 LEU A C 1
ATOM 1361 O O . LEU A 1 170 ? -8.275 3.182 16.512 1.00 84.75 170 LEU A O 1
ATOM 1365 N N . GLU A 1 171 ? -6.315 4.150 17.021 1.00 84.06 171 GLU A N 1
ATOM 1366 C CA . GLU A 1 171 ? -6.443 5.284 16.105 1.00 84.06 171 GLU A CA 1
ATOM 1367 C C . GLU A 1 171 ? -6.359 4.840 14.641 1.00 84.06 171 GLU A C 1
ATOM 1369 O O . GLU A 1 171 ? -7.207 5.227 13.837 1.00 84.06 171 GLU A O 1
ATOM 1374 N N . GLU A 1 172 ? -5.399 3.974 14.305 1.00 85.38 172 GLU A N 1
ATOM 1375 C CA . GLU A 1 172 ? -5.262 3.370 12.973 1.00 85.38 172 GLU A CA 1
ATOM 1376 C C . GLU A 1 172 ? -6.485 2.524 12.612 1.00 85.38 172 GLU A C 1
ATOM 1378 O O . GLU A 1 172 ? -7.044 2.653 11.520 1.00 85.38 172 GLU A O 1
ATOM 1383 N N . PHE A 1 173 ? -6.957 1.710 13.559 1.00 86.31 173 PHE A N 1
ATOM 1384 C CA . PHE A 1 173 ? -8.145 0.883 13.382 1.00 86.31 173 PHE A CA 1
ATOM 1385 C C . PHE A 1 173 ? -9.413 1.734 13.221 1.00 86.31 173 PHE A C 1
ATOM 1387 O O . PHE A 1 173 ? -10.215 1.502 12.315 1.00 86.31 173 PHE A O 1
ATOM 1394 N N . ALA A 1 174 ? -9.588 2.758 14.060 1.00 85.75 174 ALA A N 1
ATOM 1395 C CA . ALA A 1 174 ? -10.722 3.671 13.983 1.00 85.75 174 ALA A CA 1
ATOM 1396 C C . ALA A 1 174 ? -10.716 4.472 12.679 1.00 85.75 174 ALA A C 1
ATOM 1398 O O . ALA A 1 174 ? -11.770 4.640 12.071 1.00 85.75 174 ALA A O 1
ATOM 1399 N N . TYR A 1 175 ? -9.547 4.935 12.228 1.00 84.88 175 TYR A N 1
ATOM 1400 C CA . TYR A 1 175 ? -9.395 5.619 10.947 1.00 84.88 175 TYR A CA 1
ATOM 1401 C C . TYR A 1 175 ? -9.728 4.700 9.772 1.00 84.88 175 TYR A C 1
ATOM 1403 O O . TYR A 1 175 ? -10.445 5.110 8.863 1.00 84.88 175 TYR A O 1
ATOM 1411 N N . TRP A 1 176 ? -9.266 3.448 9.799 1.00 86.81 176 TRP A N 1
ATOM 1412 C CA . TRP A 1 176 ? -9.601 2.471 8.766 1.00 86.81 176 TRP A CA 1
ATOM 1413 C C . TRP A 1 176 ? -11.112 2.232 8.659 1.00 86.81 176 TRP A C 1
ATOM 1415 O O . TRP A 1 176 ? -11.635 2.141 7.549 1.00 86.81 176 TRP A O 1
ATOM 1425 N N . LEU A 1 177 ? -11.832 2.197 9.784 1.00 86.19 177 LEU A N 1
ATOM 1426 C CA . LEU A 1 177 ? -13.287 2.016 9.817 1.00 86.19 177 LEU A CA 1
ATOM 1427 C C . LEU A 1 177 ? -14.093 3.247 9.361 1.00 86.19 177 LEU A C 1
ATOM 1429 O O . LEU A 1 177 ? -15.306 3.135 9.174 1.00 86.19 177 LEU A O 1
ATOM 1433 N N . GLN A 1 178 ? -13.468 4.411 9.155 1.00 85.06 178 GLN A N 1
ATOM 1434 C CA . GLN A 1 178 ? -14.179 5.582 8.634 1.00 85.06 178 GLN A CA 1
ATOM 1435 C C . GLN A 1 178 ? -14.627 5.354 7.179 1.00 85.06 178 GLN A C 1
ATOM 1437 O O . GLN A 1 178 ? -13.901 4.737 6.393 1.00 85.06 178 GLN A O 1
ATOM 1442 N N . PRO A 1 179 ? -15.808 5.860 6.773 1.00 75.12 179 PRO A N 1
ATOM 1443 C CA . PRO A 1 179 ? -16.243 5.792 5.384 1.00 75.12 179 PRO A CA 1
ATOM 1444 C C . PRO A 1 179 ? -15.232 6.516 4.489 1.00 75.12 179 PRO A C 1
ATOM 1446 O O . PRO A 1 179 ? -14.868 7.664 4.728 1.00 75.12 179 PRO A O 1
ATOM 1449 N N . GLY A 1 180 ? -14.760 5.825 3.455 1.00 73.00 180 GLY A N 1
ATOM 1450 C CA . GLY A 1 180 ? -13.635 6.286 2.650 1.00 73.00 180 GLY A CA 1
ATOM 1451 C C . GLY A 1 180 ? -13.267 5.302 1.543 1.00 73.00 180 GLY A C 1
ATOM 1452 O O . GLY A 1 180 ? -13.862 4.216 1.474 1.00 73.00 180 GLY A O 1
ATOM 1453 N N . PRO A 1 181 ? -12.319 5.683 0.667 1.00 74.25 181 PRO A N 1
ATOM 1454 C CA . PRO A 1 181 ? -11.846 4.825 -0.407 1.00 74.25 181 PRO A CA 1
ATOM 1455 C C . PRO A 1 181 ? -11.212 3.550 0.152 1.00 74.25 181 PRO A C 1
ATOM 1457 O O . PRO A 1 181 ? -10.716 3.513 1.277 1.00 74.25 181 PRO A O 1
ATOM 1460 N N . MET A 1 182 ? -11.244 2.507 -0.667 1.00 74.81 182 MET A N 1
ATOM 1461 C CA . MET A 1 182 ? -10.637 1.214 -0.384 1.00 74.81 182 MET A CA 1
ATOM 1462 C C . MET A 1 182 ? -9.158 1.371 -0.016 1.00 74.81 182 MET A C 1
ATOM 1464 O O . MET A 1 182 ? -8.399 2.032 -0.729 1.00 74.81 182 MET A O 1
ATOM 1468 N N . LEU A 1 183 ? -8.752 0.750 1.091 1.00 77.69 183 LEU A N 1
ATOM 1469 C CA . LEU A 1 183 ? -7.358 0.762 1.511 1.00 77.69 183 LEU A CA 1
ATOM 1470 C C . LEU A 1 183 ? -6.557 -0.186 0.619 1.00 77.69 183 LEU A C 1
ATOM 1472 O O . LEU A 1 183 ? -6.864 -1.373 0.535 1.00 77.69 183 LEU A O 1
ATOM 1476 N N . MET A 1 184 ? -5.554 0.365 -0.057 1.00 74.69 184 MET A N 1
ATOM 1477 C CA . MET A 1 184 ? -4.680 -0.390 -0.947 1.00 74.69 184 MET A CA 1
ATOM 1478 C C . MET A 1 184 ? -3.500 -0.952 -0.147 1.00 74.69 184 MET A C 1
ATOM 1480 O O . MET A 1 184 ? -2.772 -0.192 0.504 1.00 74.69 184 MET A O 1
ATOM 1484 N N . VAL A 1 185 ? -3.372 -2.279 -0.178 1.00 69.25 185 VAL A N 1
ATOM 1485 C CA . VAL A 1 185 ? -2.381 -3.090 0.548 1.00 69.25 185 VAL A CA 1
ATOM 1486 C C . VAL A 1 185 ? -1.092 -3.245 -0.240 1.00 69.25 185 VAL A C 1
ATOM 1488 O O . VAL A 1 185 ? -1.155 -3.601 -1.433 1.00 69.25 185 VAL A O 1
#

Radius of gyration: 20.25 Å; Cα contacts (8 Å,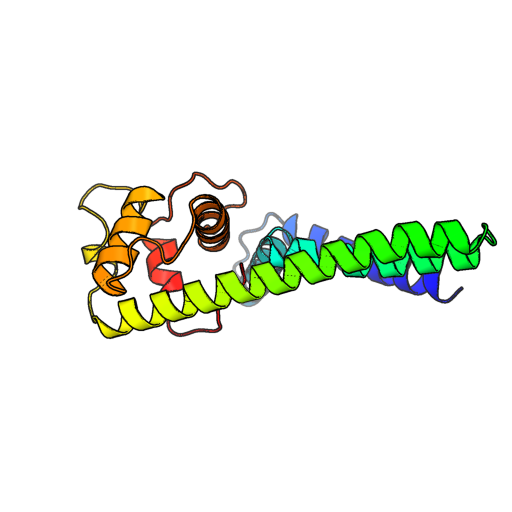 |Δi|>4): 173; chains: 1; bounding box: 45×46×57 Å

InterPro domains:
  IPR013714 Golgi apparatus membrane protein TVP15 [PF08507] (4-65)

Sequence (185 aa):
APATFMSEIFLLIFGMLMIVLDFPIPHPNMTLVAVRDHCYKFLLFMTRFMGRGMWYLFLATMVFSALWDTNIDWFWGAAFSSYLVVLGTAALVQGWWISTKLETVRRMIIDTRRPPTDWIAPGQPGLNKEQFKAVIAKTSGDPEMFSLDELDYVMNALSFTPSNDGIVSLEEFAYWLQPGPMLMV

pLDDT: mean 80.22, std 8.8, range [52.5, 93.88]

Mean predicted aligned error: 8.78 Å

Secondary structure (DSSP, 8-state):
-HHHHHHHHHHHHHHHHHHHHH-----S-HHHHHHHHHHHHHHHHHHSHHHHHHHHHHHHHHHHHHHHHTT--HHHHHHHHHHHHHHHHHHHHHHHHHHHHHHHHHHHHHHTT--GGGTS-TT-SEEEHHHHHHHHHHHHS-TTSS-HHHHHHHHHHH-SSSS--SEEEHHHHHHHTSS-SPPP-

Nearest PDB structures (foldseek):
  4c0e-assembly2_B  TM=2.000E-01  e=8.303E+00  Thermochaetoides thermophila

Foldseek 3Di:
DVLVVVVVVVCVVVVVLVVLQPPPDPDPDPVSVVVSVVSLVVVLVCLAQLVVLVVLLVVLVSLLVVCVVVVHPVVVSCVSSVVSNVSSVVSNVVLVVLLVLVVVLLVQVVVVVDQLVVLDPPPDQADALVSVLVSSCVRVVDSVSDDPVSSVSVQSLLDSDVPRPRGRGSVSSNVSSDPDDGRGD

Organism: Polarella glacialis (NCBI:txid89957)

Solvent-accessible surface area (backbone atoms only — not comparable to full-atom values): 10213 Å² total; per-residue (Å²): 118,71,60,59,54,54,51,50,53,48,52,50,53,52,51,52,51,49,52,58,67,67,58,89,67,97,62,93,50,66,68,59,53,51,51,42,51,50,51,49,52,51,50,53,42,45,73,30,56,31,26,47,10,54,49,29,39,52,48,16,56,52,50,32,45,53,32,63,75,66,73,52,66,65,66,60,31,48,53,58,20,51,52,28,39,53,53,11,52,51,35,34,53,51,20,49,52,54,20,53,53,50,46,51,51,49,51,48,51,57,71,66,71,62,62,69,68,81,79,42,65,91,92,57,78,40,39,38,68,68,54,47,46,49,54,43,23,72,62,71,73,44,73,70,81,56,53,75,71,54,47,54,48,48,52,46,51,50,36,89,52,93,68,72,80,62,52,39,33,60,66,42,51,45,57,66,67,45,94,70,82,80,65,75,32